Protein AF-A0A2E3G837-F1 (afdb_monomer_lite)

pLDDT: mean 74.78, std 14.14, range [30.89, 95.56]

Sequence (374 aa):
MTNVKFLTFTDAEFESYIDGPYVKKLWDRYTSLMDFKDCIPDLEDSELVKIYWMSKDTILEDSHLHSTVFRQACIRDEDVATNESRVATLRGSFIRSGWSPNPEESMPIVASDGPGTPLEFQEGRGRVQANIEGETPQGWIPVAEFRKNNLIRDSLTNSLRYGFLTNIVDKPKTGAKMDDYVPALMKAIKAGVVNENLEDVKKYLINELLFSKVFPHTASATKTAKKALKRKSESEFVLERMELDDVKVWGSRNPKIKNLSGKVFYIRSNSRKALNSALEEILHYLLNNPYEHVNIVFYTTEIVYSKAKEEVQKAQKRVDDWWNNFHKVAFASFFSGSNLVVIPEARYTILGCVPQFVLKHDINGNSLVPIKQY

Secondary structure (DSSP, 8-state):
--PPPBPP--HHHHHHTB-S-SEEEETTEEEEGGGGGGG-B--TTEEEEEEEEEEHHHHHH-HHHHHHHH--SS-----HHHHHHHHHHHHHHHHHH-S--BTTBPPPEEEESSTTSPPEEEE-HHHHHHHHS-SSS--EEEEEEEEES-TTS-HHHHHHHHHHHHHHHS--SSPPPGGGGHHHHHHHHHTTSS-SSHHHHHHIIIIIS-HHHH---HHHHHHHHHHHHHHHHH----B----HHHHHHHHHH-HHHHT-SSEEEEEETT-HHHHHHHHHHHHHHHHH-TT--EEEEEE---SSHHHHHHHHHHHHHHHHHHHHHHHHHHHHHHTTT-------S--EEEEEE---BTTTS-TTSS-PBPTTT-

Structure (mmCIF, N/CA/C/O backbone):
data_AF-A0A2E3G837-F1
#
_entry.id   AF-A0A2E3G837-F1
#
loop_
_atom_site.group_PDB
_atom_site.id
_atom_site.type_symbol
_atom_site.label_atom_id
_atom_site.label_alt_id
_atom_site.label_comp_id
_atom_site.label_asym_id
_atom_site.label_entity_id
_atom_site.label_seq_id
_atom_site.pdbx_PDB_ins_code
_atom_site.Cartn_x
_atom_site.Cartn_y
_atom_site.Cartn_z
_atom_site.occupancy
_atom_site.B_iso_or_equiv
_atom_site.auth_seq_id
_atom_site.auth_comp_id
_atom_site.auth_asym_id
_atom_site.auth_atom_id
_atom_site.pdbx_PDB_model_num
ATOM 1 N N . MET A 1 1 ? 4.496 1.888 28.307 1.00 30.89 1 MET A N 1
ATOM 2 C CA . MET A 1 1 ? 3.781 0.693 27.821 1.00 30.89 1 MET A CA 1
ATOM 3 C C . MET A 1 1 ? 2.315 0.999 27.995 1.00 30.89 1 MET A C 1
ATOM 5 O O . MET A 1 1 ? 1.917 1.252 29.123 1.00 30.89 1 MET A O 1
ATOM 9 N N . THR A 1 2 ? 1.556 1.097 26.914 1.00 36.97 2 THR A N 1
ATOM 10 C CA . THR A 1 2 ? 0.131 1.424 27.006 1.00 36.97 2 THR A CA 1
ATOM 11 C C . THR A 1 2 ? -0.614 0.278 26.360 1.00 36.97 2 THR A C 1
ATOM 13 O O . THR A 1 2 ? -0.416 0.013 25.178 1.00 36.97 2 THR A O 1
ATOM 16 N N . ASN A 1 3 ? -1.384 -0.439 27.176 1.00 43.66 3 ASN A N 1
ATOM 17 C CA . ASN A 1 3 ? -2.161 -1.593 26.758 1.00 43.66 3 ASN A CA 1
ATOM 18 C C . ASN A 1 3 ? -3.237 -1.125 25.783 1.00 43.66 3 ASN A C 1
ATOM 20 O O . ASN A 1 3 ? -4.077 -0.289 26.122 1.00 43.66 3 ASN A O 1
ATOM 24 N N . VAL A 1 4 ? -3.190 -1.664 24.573 1.00 54.41 4 VAL A N 1
ATOM 25 C CA . VAL A 1 4 ? -4.354 -1.729 23.696 1.00 54.41 4 VAL A CA 1
ATOM 26 C C . VAL A 1 4 ? -5.449 -2.406 24.506 1.00 54.41 4 VAL A C 1
ATOM 28 O O . VAL A 1 4 ? -5.210 -3.452 25.112 1.00 54.41 4 VAL A O 1
ATOM 31 N N . LYS A 1 5 ? -6.612 -1.765 24.609 1.00 68.06 5 LYS A N 1
ATOM 32 C CA . LYS A 1 5 ? -7.759 -2.404 25.242 1.00 68.06 5 LYS A CA 1
ATOM 33 C C . LYS A 1 5 ? -8.326 -3.386 24.231 1.00 68.06 5 LYS A C 1
ATOM 35 O O . LYS A 1 5 ? -8.668 -2.994 23.119 1.00 68.06 5 LYS A O 1
ATOM 40 N N . PHE A 1 6 ? -8.353 -4.650 24.610 1.00 77.25 6 PHE A N 1
ATOM 41 C CA . PHE A 1 6 ? -9.090 -5.677 23.896 1.00 77.25 6 PHE A CA 1
ATOM 42 C C . PHE A 1 6 ? -10.473 -5.778 24.523 1.00 77.25 6 PHE A C 1
ATOM 44 O O . PHE A 1 6 ? -10.628 -5.531 25.725 1.00 77.25 6 PHE A O 1
ATOM 51 N N . LEU A 1 7 ? -11.470 -6.097 23.704 1.00 80.19 7 LEU A N 1
ATOM 52 C CA . LEU A 1 7 ? -12.792 -6.412 24.218 1.00 80.19 7 LEU A CA 1
ATOM 53 C C . LEU A 1 7 ? -12.680 -7.655 25.104 1.00 80.19 7 LEU A C 1
ATOM 55 O O . LEU A 1 7 ? -12.021 -8.631 24.754 1.00 80.19 7 LEU A O 1
ATOM 59 N N . THR A 1 8 ? -13.303 -7.596 26.274 1.00 85.19 8 THR A N 1
ATOM 60 C CA . THR A 1 8 ? -13.399 -8.727 27.197 1.00 85.19 8 THR A CA 1
ATOM 61 C C . THR A 1 8 ? -14.789 -9.316 27.112 1.00 85.19 8 THR A C 1
ATOM 63 O O . THR A 1 8 ? -15.768 -8.603 27.328 1.00 85.19 8 THR A O 1
ATOM 66 N N . PHE A 1 9 ? -14.850 -10.615 26.855 1.00 87.31 9 PHE A N 1
ATOM 67 C CA . PHE A 1 9 ? -16.084 -11.376 26.740 1.00 87.31 9 PHE A CA 1
ATOM 68 C C . PHE A 1 9 ? -16.083 -12.520 27.749 1.00 87.31 9 PHE A C 1
ATOM 70 O O . PHE A 1 9 ? -15.038 -13.108 28.043 1.00 87.31 9 PHE A O 1
ATOM 77 N N . THR A 1 10 ? -17.260 -12.891 28.238 1.00 92.88 10 THR A N 1
ATOM 78 C CA . THR A 1 10 ? -17.479 -14.268 28.692 1.00 92.88 10 THR A CA 1
ATOM 79 C C . THR A 1 10 ? -17.471 -15.215 27.489 1.00 92.88 10 THR A C 1
ATOM 81 O O . THR A 1 10 ? -17.722 -14.790 26.361 1.00 92.88 10 THR A O 1
ATOM 84 N N . ASP A 1 11 ? -17.214 -16.510 27.705 1.00 89.50 11 ASP A N 1
ATOM 85 C CA . ASP A 1 11 ? -17.236 -17.476 26.596 1.00 89.50 11 ASP A CA 1
ATOM 86 C C . ASP A 1 11 ? -18.613 -17.485 25.902 1.00 89.50 11 ASP A C 1
ATOM 88 O O . ASP A 1 11 ? -18.675 -17.432 24.681 1.00 89.50 11 ASP A O 1
ATOM 92 N N . ALA A 1 12 ? -19.713 -17.421 26.663 1.00 91.75 12 ALA A N 1
ATOM 93 C CA . ALA A 1 12 ? -21.070 -17.378 26.111 1.00 91.75 12 ALA A CA 1
ATOM 94 C C . ALA A 1 12 ? -21.358 -16.106 25.287 1.00 91.75 12 ALA A C 1
ATOM 96 O O . ALA A 1 12 ? -22.011 -16.177 24.246 1.00 91.75 12 ALA A O 1
ATOM 97 N N . GLU A 1 13 ? -20.871 -14.941 25.729 1.00 92.00 13 GLU A N 1
ATOM 98 C CA . GLU A 1 13 ? -20.981 -13.703 24.947 1.00 92.00 13 GLU A CA 1
ATOM 99 C C . GLU A 1 13 ? -20.170 -13.799 23.656 1.00 92.00 13 GLU A C 1
ATOM 101 O O . GLU A 1 13 ? -20.681 -13.467 22.591 1.00 92.00 13 GLU A O 1
ATOM 106 N N . PHE A 1 14 ? -18.932 -14.293 23.724 1.00 92.50 14 PHE A N 1
ATOM 107 C CA . PHE A 1 14 ? -18.081 -14.442 22.547 1.00 92.50 14 PHE A CA 1
ATOM 108 C C . PHE A 1 14 ? -18.680 -15.412 21.523 1.00 92.50 14 PHE A C 1
ATOM 110 O O . PHE A 1 14 ? -18.717 -15.113 20.331 1.00 92.50 14 PHE A O 1
ATOM 117 N N . GLU A 1 15 ? -19.206 -16.547 21.991 1.00 92.62 15 GLU A N 1
ATOM 118 C CA . GLU A 1 15 ? -19.886 -17.535 21.151 1.00 92.62 15 GLU A CA 1
ATOM 119 C C . GLU A 1 15 ? -21.075 -16.939 20.398 1.00 92.62 15 GLU A C 1
ATOM 121 O O . GLU A 1 15 ? -21.305 -17.304 19.247 1.00 92.62 15 GLU A O 1
ATOM 126 N N . SER A 1 16 ? -21.790 -15.982 20.999 1.00 94.69 16 SER A N 1
ATOM 127 C CA . SER A 1 16 ? -22.924 -15.320 20.344 1.00 94.69 16 SER A CA 1
ATOM 128 C C . SER A 1 16 ? -22.532 -14.495 19.109 1.00 94.69 16 SER A C 1
ATOM 130 O O . SER A 1 16 ? -23.381 -14.245 18.255 1.00 94.69 16 SER A O 1
ATOM 132 N N . TYR A 1 17 ? -21.253 -14.116 18.983 1.00 94.81 17 TYR A N 1
ATOM 133 C CA . TYR A 1 17 ? -20.717 -13.411 17.818 1.00 94.81 17 TYR A CA 1
ATOM 134 C C . TYR A 1 17 ? -20.176 -14.351 16.734 1.00 94.81 17 TYR A C 1
ATOM 136 O O . TYR A 1 17 ? -19.862 -13.880 15.641 1.00 94.81 17 TYR A O 1
ATOM 144 N N . ILE A 1 18 ? -20.036 -15.656 16.989 1.00 95.56 18 ILE A N 1
ATOM 145 C CA . ILE A 1 18 ? -19.494 -16.589 15.995 1.00 95.56 18 ILE A CA 1
ATOM 146 C C . ILE A 1 18 ? -20.550 -16.886 14.926 1.00 95.56 18 ILE A C 1
ATOM 148 O O . ILE A 1 18 ? -21.607 -17.446 15.205 1.00 95.56 18 ILE A O 1
ATOM 152 N N . ASP A 1 19 ? -20.228 -16.557 13.675 1.00 94.94 19 ASP A N 1
ATOM 153 C CA . ASP A 1 19 ? -21.051 -16.845 12.501 1.00 94.94 19 ASP A CA 1
ATOM 154 C C . ASP A 1 19 ? -20.393 -17.955 11.664 1.00 94.94 19 ASP A C 1
ATOM 156 O O . ASP A 1 19 ? -19.337 -17.776 11.048 1.00 94.94 19 ASP A O 1
ATOM 160 N N . GLY A 1 20 ? -21.013 -19.138 11.659 1.00 91.44 20 GLY A N 1
ATOM 161 C CA . GLY A 1 20 ? -20.547 -20.308 10.913 1.00 91.44 20 GLY A CA 1
ATOM 162 C C . GLY A 1 20 ? -19.722 -21.308 11.743 1.00 91.44 20 GLY A C 1
ATOM 163 O O . GLY A 1 20 ? -19.974 -21.494 12.934 1.00 91.44 20 GLY A O 1
ATOM 164 N N . PRO A 1 21 ? -18.789 -22.058 11.122 1.00 91.44 21 PRO A N 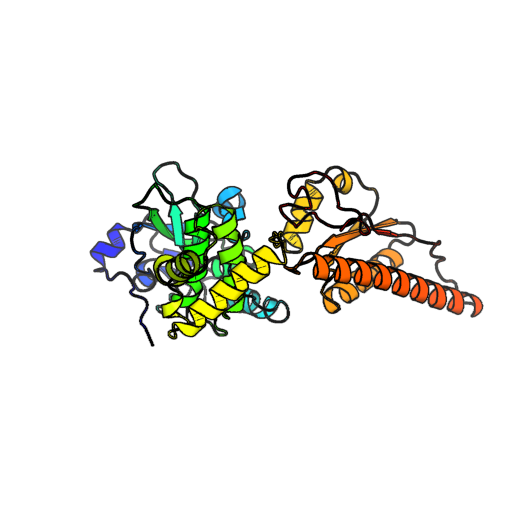1
ATOM 165 C CA . PRO A 1 21 ? -18.095 -23.146 11.802 1.00 91.44 21 PRO A CA 1
ATOM 166 C C . PRO A 1 21 ? -17.096 -22.625 12.841 1.00 91.44 21 PRO A C 1
ATOM 168 O O . PRO A 1 21 ? -16.196 -21.853 12.520 1.00 91.44 21 PRO A O 1
ATOM 171 N N . TYR A 1 22 ? -17.192 -23.146 14.064 1.00 91.44 22 TYR A N 1
ATOM 172 C CA . TYR A 1 22 ? -16.281 -22.826 15.167 1.00 91.44 22 TYR A CA 1
ATOM 173 C C . TYR A 1 22 ? -14.832 -23.169 14.839 1.00 91.44 22 TYR A C 1
ATOM 175 O O . TYR A 1 22 ? -13.917 -22.398 15.115 1.00 91.44 22 TYR A O 1
ATOM 183 N N . VAL A 1 23 ? -14.628 -24.338 14.235 1.00 90.50 23 VAL A N 1
ATOM 184 C CA . VAL A 1 23 ? -13.310 -24.922 14.010 1.00 90.50 23 VAL A CA 1
ATOM 185 C C . VAL A 1 23 ? -13.096 -25.148 12.525 1.00 90.50 23 VAL A C 1
ATOM 187 O O . VAL A 1 23 ? -13.977 -25.654 11.825 1.00 90.50 23 VAL A O 1
ATOM 190 N N . LYS A 1 24 ? -11.894 -24.831 12.046 1.00 87.69 24 LYS A N 1
ATOM 191 C CA . LYS A 1 24 ? -11.481 -25.113 10.673 1.00 87.69 24 LYS A CA 1
ATOM 192 C C . LYS A 1 24 ? -10.154 -25.848 10.649 1.00 87.69 24 LYS A C 1
ATOM 194 O O . LYS A 1 24 ? -9.258 -25.552 11.435 1.00 87.69 24 LYS A O 1
ATOM 199 N N . LYS A 1 25 ? -10.031 -26.815 9.736 1.00 84.81 25 LYS A N 1
ATOM 200 C CA . LYS A 1 25 ? -8.760 -27.492 9.481 1.00 84.81 25 LYS A CA 1
ATOM 201 C C . LYS A 1 25 ? -7.914 -26.620 8.545 1.00 84.81 25 LYS A C 1
ATOM 203 O O . LYS A 1 25 ? -8.279 -26.472 7.382 1.00 84.81 25 LYS A O 1
ATOM 208 N N . LEU A 1 26 ? -6.836 -26.045 9.076 1.00 78.81 26 LEU A N 1
ATOM 209 C CA . LEU A 1 26 ? -5.885 -25.145 8.426 1.00 78.81 26 LEU A CA 1
ATOM 210 C C . LEU A 1 26 ? -4.447 -25.675 8.598 1.00 78.81 26 LEU A C 1
ATOM 212 O O . LEU A 1 26 ? -4.010 -25.917 9.718 1.00 78.81 26 LEU A O 1
ATOM 216 N N . TRP A 1 27 ? -3.712 -25.885 7.505 1.00 73.31 27 TRP A N 1
ATOM 217 C CA . TRP A 1 27 ? -2.363 -26.478 7.455 1.00 73.31 27 TRP A CA 1
ATOM 218 C C . TRP A 1 27 ? -2.221 -27.746 8.309 1.00 73.31 27 TRP A C 1
ATOM 220 O O . TRP A 1 27 ? -1.323 -27.872 9.137 1.00 73.31 27 TRP A O 1
ATOM 230 N N . ASP A 1 28 ? -3.165 -28.673 8.129 1.00 76.25 28 ASP A N 1
ATOM 231 C CA . ASP A 1 28 ? -3.280 -29.925 8.888 1.00 76.25 28 ASP A CA 1
ATOM 232 C C . ASP A 1 28 ? -3.516 -29.788 10.398 1.00 76.25 28 ASP A C 1
ATOM 234 O O . ASP A 1 28 ? -3.429 -30.766 11.139 1.00 76.25 28 ASP A O 1
ATOM 238 N N . ARG A 1 29 ? -3.923 -28.602 10.851 1.00 76.94 29 ARG A N 1
ATOM 239 C CA . ARG A 1 29 ? -4.266 -28.315 12.246 1.00 76.94 29 ARG A CA 1
ATOM 240 C C . ARG A 1 29 ? -5.703 -27.858 12.359 1.00 76.94 29 ARG A C 1
ATOM 242 O O . ARG A 1 29 ? -6.228 -27.241 11.445 1.00 76.94 29 ARG A O 1
ATOM 249 N N . TYR A 1 30 ? -6.342 -28.147 13.480 1.00 85.31 30 TYR A N 1
ATOM 250 C CA . TYR A 1 30 ? -7.648 -27.583 13.792 1.00 85.31 30 TYR A CA 1
ATOM 251 C C . TYR A 1 30 ? -7.442 -26.279 14.558 1.00 85.31 30 TYR A C 1
ATOM 253 O O . TYR A 1 30 ? -6.752 -26.272 15.574 1.00 85.31 30 TYR A O 1
ATOM 261 N N . THR A 1 31 ? -8.018 -25.192 14.056 1.00 86.25 31 THR A N 1
ATOM 262 C CA . THR A 1 31 ? -7.985 -23.874 14.698 1.00 86.25 31 THR A CA 1
ATOM 263 C C . THR A 1 31 ? -9.409 -23.465 15.043 1.00 86.25 31 THR A C 1
ATOM 265 O O . THR A 1 31 ? -10.288 -23.579 14.183 1.00 86.25 31 THR A O 1
ATOM 268 N N . SER A 1 32 ? -9.639 -23.008 16.275 1.00 90.62 32 SER A N 1
ATOM 269 C CA . SER A 1 32 ? -10.948 -22.549 16.740 1.00 90.62 32 SER A CA 1
ATOM 270 C C . SER A 1 32 ? -11.037 -21.025 16.704 1.00 90.62 32 SER A C 1
ATOM 272 O O . SER A 1 32 ? -10.081 -20.335 17.053 1.00 90.62 32 SER A O 1
ATOM 274 N N . LEU A 1 33 ? -12.198 -20.478 16.336 1.00 92.38 33 LEU A N 1
ATOM 275 C CA . LEU A 1 33 ? -12.472 -19.044 16.501 1.00 92.38 33 LEU A CA 1
ATOM 276 C C . LEU A 1 33 ? -12.481 -18.636 17.979 1.00 92.38 33 LEU A C 1
ATOM 278 O O . LEU A 1 33 ? -12.104 -17.509 18.288 1.00 92.38 33 LEU A O 1
ATOM 282 N N . MET A 1 34 ? -12.813 -19.562 18.890 1.00 91.38 34 MET A N 1
ATOM 283 C CA . MET A 1 34 ? -12.736 -19.342 20.344 1.00 91.38 34 MET A CA 1
ATOM 284 C C . MET A 1 34 ? -11.331 -18.965 20.810 1.00 91.38 34 MET A C 1
ATOM 286 O O . MET A 1 34 ? -11.182 -18.228 21.783 1.00 91.38 34 MET A O 1
ATOM 290 N N . ASP A 1 35 ? -10.298 -19.423 20.098 1.00 88.88 35 ASP A N 1
ATOM 291 C CA . ASP A 1 35 ? -8.917 -19.138 20.472 1.00 88.88 35 ASP A CA 1
ATOM 292 C C . ASP A 1 35 ? -8.558 -17.651 20.251 1.00 88.88 35 ASP A C 1
ATOM 294 O O . ASP A 1 35 ? -7.569 -17.167 20.795 1.00 88.88 35 ASP A O 1
ATOM 298 N N . PHE A 1 36 ? -9.367 -16.903 19.487 1.00 88.19 36 PHE A N 1
ATOM 299 C CA . PHE A 1 36 ? -9.156 -15.485 19.166 1.00 88.19 36 PHE A CA 1
ATOM 300 C C . PHE A 1 36 ? -9.899 -14.517 20.091 1.00 88.19 36 PHE A C 1
ATOM 302 O O . PHE A 1 36 ? -9.872 -13.312 19.835 1.00 88.19 36 PHE A O 1
ATOM 309 N N . LYS A 1 37 ? -10.537 -14.996 21.168 1.00 88.44 37 LYS A N 1
ATOM 310 C CA . LYS A 1 37 ? -11.349 -14.139 22.049 1.00 88.44 37 LYS A CA 1
ATOM 311 C C . LYS A 1 37 ? -10.611 -12.936 22.625 1.00 88.44 37 LYS A C 1
ATOM 313 O O . LYS A 1 37 ? -11.173 -11.849 22.694 1.00 88.44 37 LYS A O 1
ATOM 318 N N . ASP A 1 38 ? -9.325 -13.109 22.910 1.00 84.81 38 ASP A N 1
ATOM 319 C CA . ASP A 1 38 ? -8.465 -12.065 23.467 1.00 84.81 38 ASP A CA 1
ATOM 320 C C . ASP A 1 38 ? -7.727 -11.255 22.380 1.00 84.81 38 ASP A C 1
ATOM 322 O O . ASP A 1 38 ? -6.825 -10.481 22.685 1.00 84.81 38 ASP A O 1
ATOM 326 N N . CYS A 1 39 ? -8.071 -11.447 21.098 1.00 82.50 39 CYS A N 1
ATOM 327 C CA . CYS A 1 39 ? -7.410 -10.815 19.947 1.00 82.50 39 CYS A CA 1
ATOM 328 C C . CYS A 1 39 ? -8.270 -9.732 19.266 1.00 82.50 39 CYS A C 1
ATOM 330 O O . CYS A 1 39 ? -7.875 -9.214 18.215 1.00 82.50 39 CYS A O 1
ATOM 332 N N . ILE A 1 40 ? -9.442 -9.398 19.825 1.00 83.44 40 ILE A N 1
ATOM 333 C CA . ILE A 1 40 ? -10.362 -8.392 19.274 1.00 83.44 40 ILE A CA 1
ATOM 334 C C . ILE A 1 40 ? -10.112 -7.036 19.935 1.00 83.44 40 ILE A C 1
ATOM 336 O O . ILE A 1 40 ? -10.428 -6.873 21.118 1.00 83.44 40 ILE A O 1
ATOM 340 N N . PRO A 1 41 ? -9.545 -6.050 19.221 1.00 76.94 41 PRO A N 1
ATOM 341 C CA . PRO A 1 41 ? -9.331 -4.737 19.802 1.00 76.94 41 PRO A CA 1
ATOM 342 C C . PRO A 1 41 ? -10.667 -4.026 20.033 1.00 76.94 41 PRO A C 1
ATOM 344 O O . PRO A 1 41 ? -11.609 -4.156 19.252 1.00 76.94 41 PRO A O 1
ATOM 347 N N . ASP A 1 42 ? -10.717 -3.233 21.097 1.00 76.88 42 ASP A N 1
ATOM 348 C CA . ASP A 1 42 ? -11.801 -2.293 21.349 1.00 76.88 42 ASP A CA 1
ATOM 349 C C . ASP A 1 42 ? -11.676 -1.112 20.375 1.00 76.88 42 ASP A C 1
ATOM 351 O O . ASP A 1 42 ? -10.756 -0.287 20.467 1.00 76.88 42 ASP A O 1
ATOM 355 N N . LEU A 1 43 ? -12.570 -1.079 19.387 1.00 72.44 43 LEU A N 1
ATOM 356 C CA . LEU A 1 43 ? -12.639 -0.026 18.385 1.00 72.44 43 LEU A CA 1
ATOM 357 C C . LEU A 1 43 ? -13.690 1.002 18.805 1.00 72.44 43 LEU A C 1
ATOM 359 O O . LEU A 1 43 ? -14.882 0.827 18.553 1.00 72.44 43 LEU A O 1
ATOM 363 N N . GLU A 1 44 ? -13.228 2.099 19.413 1.00 67.75 44 GLU A N 1
ATOM 364 C CA . GLU A 1 44 ? -14.072 3.251 19.756 1.00 67.75 44 GLU A CA 1
ATOM 365 C C . GLU A 1 44 ? -14.962 3.649 18.556 1.00 67.75 44 GLU A C 1
ATOM 367 O O . GLU A 1 44 ? -14.472 3.820 17.435 1.00 67.75 44 GLU A O 1
ATOM 372 N N . ASP A 1 45 ? -16.268 3.814 18.799 1.00 70.94 45 ASP A N 1
ATOM 373 C CA . ASP A 1 45 ? -17.313 4.132 17.806 1.00 70.94 45 ASP A CA 1
ATOM 374 C C . ASP A 1 45 ? -17.677 3.015 16.808 1.00 70.94 45 ASP A C 1
ATOM 376 O O . ASP A 1 45 ? -18.287 3.292 15.769 1.00 70.94 45 ASP A O 1
ATOM 380 N N . SER A 1 46 ? -17.340 1.758 17.103 1.00 77.12 46 SER A N 1
ATOM 381 C CA . SER A 1 46 ? -17.738 0.608 16.285 1.00 77.12 46 SER A CA 1
ATOM 382 C C . SER A 1 46 ? -18.382 -0.496 17.124 1.00 77.12 46 SER A C 1
ATOM 384 O O . SER A 1 46 ? -18.035 -0.703 18.281 1.00 77.12 46 SER A O 1
ATOM 386 N N . GLU A 1 47 ? -19.335 -1.207 16.533 1.00 87.00 47 GLU A N 1
ATOM 387 C CA . GLU A 1 47 ? -20.010 -2.361 17.129 1.00 87.00 47 GLU A CA 1
ATOM 388 C C . GLU A 1 47 ? -19.453 -3.645 16.505 1.00 87.00 47 GLU A C 1
ATOM 390 O O . GLU A 1 47 ? -19.432 -3.766 15.279 1.00 87.00 47 GLU A O 1
ATOM 395 N N . LEU A 1 48 ? -19.006 -4.605 17.323 1.00 89.81 48 LEU A N 1
ATOM 396 C CA . LEU A 1 48 ? -18.676 -5.944 16.831 1.00 89.81 48 LEU A CA 1
ATOM 397 C C . LEU A 1 48 ? -19.969 -6.620 16.363 1.00 89.81 48 LEU A C 1
ATOM 399 O O . LEU A 1 48 ? -20.900 -6.794 17.143 1.00 89.81 48 LEU A O 1
ATOM 403 N N . VAL A 1 49 ? -20.018 -7.000 15.090 1.00 92.12 49 VAL A N 1
ATOM 404 C CA . VAL A 1 49 ? -21.181 -7.658 14.485 1.00 92.12 49 VAL A CA 1
ATOM 405 C C . VAL A 1 49 ? -21.027 -9.162 14.575 1.00 92.12 49 VAL A C 1
ATOM 407 O O . VAL A 1 49 ? -21.953 -9.851 14.993 1.00 92.12 49 VAL A O 1
ATOM 410 N N . LYS A 1 50 ? -19.875 -9.674 14.130 1.00 94.38 50 LYS A N 1
ATOM 411 C CA . LYS A 1 50 ? -19.632 -11.111 14.044 1.00 94.38 50 LYS A CA 1
ATOM 412 C C . LYS A 1 50 ? -18.166 -11.465 13.860 1.00 94.38 50 LYS A C 1
ATOM 414 O O . LYS A 1 50 ? -17.347 -10.640 13.457 1.00 94.38 50 LYS A O 1
ATOM 419 N N . ILE A 1 51 ? -17.871 -12.732 14.101 1.00 94.88 51 ILE A N 1
ATOM 420 C CA . ILE A 1 51 ? -16.566 -13.365 13.971 1.00 94.88 51 ILE A CA 1
ATOM 421 C C . ILE A 1 51 ? -16.747 -14.612 13.117 1.00 94.88 51 ILE A C 1
ATOM 423 O O . ILE A 1 51 ? -17.585 -15.456 13.421 1.00 94.88 51 ILE A O 1
ATOM 427 N N . TYR A 1 52 ? -15.979 -14.743 12.042 1.00 95.06 52 TYR A N 1
ATOM 428 C CA . TYR A 1 52 ? -16.160 -15.846 11.102 1.00 95.06 52 TYR A CA 1
ATOM 429 C C . TYR A 1 52 ? -14.884 -16.177 10.339 1.00 95.06 52 TYR A C 1
ATOM 431 O O . TYR A 1 52 ? -13.897 -15.440 10.349 1.00 95.06 52 TYR A O 1
ATOM 439 N N . TRP A 1 53 ? -14.921 -17.307 9.638 1.00 92.94 53 TRP A N 1
ATOM 440 C CA . TRP A 1 53 ? -13.900 -17.663 8.665 1.00 92.94 53 TRP A CA 1
ATOM 441 C C . TRP A 1 53 ? -14.235 -17.043 7.310 1.00 92.94 53 TRP A C 1
ATOM 443 O O . TRP A 1 53 ? -15.218 -17.428 6.683 1.00 92.94 53 TRP A O 1
ATOM 453 N N . MET A 1 54 ? -13.395 -16.137 6.821 1.00 92.19 54 MET A N 1
ATOM 454 C CA . MET A 1 54 ? -13.509 -15.576 5.474 1.00 92.19 54 MET A CA 1
ATOM 455 C C . MET A 1 54 ? -12.634 -16.360 4.503 1.00 92.19 54 MET A C 1
ATOM 457 O O . MET A 1 54 ? -11.474 -16.647 4.808 1.00 92.19 54 MET A O 1
ATOM 461 N N . SER A 1 55 ? -13.177 -16.709 3.336 1.00 89.19 55 SER A N 1
ATOM 462 C CA . SER A 1 55 ? -12.408 -17.414 2.314 1.00 89.19 55 SER A CA 1
ATOM 463 C C . SER A 1 55 ? -11.517 -16.455 1.515 1.00 89.19 55 SER A C 1
ATOM 465 O O . SER A 1 55 ? -11.847 -15.288 1.318 1.00 89.19 55 SER A O 1
ATOM 467 N N . LYS A 1 56 ? -10.388 -16.957 1.019 1.00 84.81 56 LYS A N 1
ATOM 468 C CA . LYS A 1 56 ? -9.489 -16.258 0.100 1.00 84.81 56 LYS A CA 1
ATOM 469 C C . LYS A 1 56 ? -10.223 -15.896 -1.183 1.00 84.81 56 LYS A C 1
ATOM 471 O O . LYS A 1 56 ? -10.036 -14.788 -1.670 1.00 84.81 56 LYS A O 1
ATOM 476 N N . ASP A 1 57 ? -11.063 -16.794 -1.686 1.00 84.69 57 ASP A N 1
ATOM 477 C CA . ASP A 1 57 ? -11.824 -16.575 -2.914 1.00 84.69 57 ASP A CA 1
ATOM 478 C C . ASP A 1 57 ? -12.779 -15.391 -2.742 1.00 84.69 57 ASP A C 1
ATOM 480 O O . ASP A 1 57 ? -12.775 -14.494 -3.573 1.00 84.69 57 ASP A O 1
ATOM 484 N N . THR A 1 58 ? -13.448 -15.273 -1.589 1.00 87.31 58 THR A N 1
ATOM 485 C CA . THR A 1 58 ? -14.257 -14.090 -1.242 1.00 87.31 58 THR A CA 1
ATOM 486 C C . THR A 1 58 ? -13.452 -12.791 -1.347 1.00 87.31 58 THR A C 1
ATOM 488 O O . THR A 1 58 ? -13.944 -11.803 -1.881 1.00 87.31 58 THR A O 1
ATOM 491 N N . ILE A 1 59 ? -12.202 -12.787 -0.874 1.00 83.75 59 ILE A N 1
ATOM 492 C CA . ILE A 1 59 ? -11.333 -11.601 -0.924 1.00 83.75 59 ILE A CA 1
ATOM 493 C C . ILE A 1 59 ? -10.858 -11.307 -2.348 1.00 83.75 59 ILE A C 1
ATOM 495 O O . ILE A 1 59 ? -10.660 -10.148 -2.688 1.00 83.75 59 ILE A O 1
ATOM 499 N N . LEU A 1 60 ? -10.620 -12.334 -3.166 1.00 79.94 60 LEU A N 1
ATOM 500 C CA . LEU A 1 60 ? -10.132 -12.180 -4.539 1.00 79.94 60 LEU A CA 1
ATOM 501 C C . LEU A 1 60 ? -11.246 -11.818 -5.530 1.00 79.94 60 LEU A C 1
ATOM 503 O O . LEU A 1 60 ? -10.990 -11.089 -6.488 1.00 79.94 60 LEU A O 1
ATOM 507 N N . GLU A 1 61 ? -12.458 -12.323 -5.313 1.00 81.12 61 GLU A N 1
ATOM 508 C CA . GLU A 1 61 ? -13.632 -12.078 -6.155 1.00 81.12 61 GLU A CA 1
ATOM 509 C C . GLU A 1 61 ? -14.268 -10.712 -5.869 1.00 81.12 61 GLU A C 1
ATOM 511 O O . GLU A 1 61 ? -14.724 -10.033 -6.793 1.00 81.12 61 GLU A O 1
ATOM 516 N N . ASP A 1 62 ? -14.253 -10.261 -4.611 1.00 80.06 62 ASP A N 1
ATOM 517 C CA . ASP A 1 62 ? -14.701 -8.919 -4.254 1.00 80.06 62 ASP A CA 1
ATOM 518 C C . ASP A 1 62 ? -13.607 -7.891 -4.577 1.00 80.06 62 ASP A C 1
ATOM 520 O O . ASP A 1 62 ? -12.667 -7.664 -3.817 1.00 80.06 62 ASP A O 1
ATOM 524 N N . SER A 1 63 ? -13.741 -7.235 -5.733 1.00 71.62 63 SER A N 1
ATOM 525 C CA . SER A 1 63 ? -12.776 -6.230 -6.196 1.00 71.62 63 SER A CA 1
ATOM 526 C C . SER A 1 63 ? -12.577 -5.052 -5.232 1.00 71.62 63 SER A C 1
ATOM 528 O O . SER A 1 63 ? -11.485 -4.474 -5.204 1.00 71.62 63 SER A O 1
ATOM 530 N N . HIS A 1 64 ? -13.596 -4.692 -4.441 1.00 72.62 64 HIS A N 1
ATOM 531 C CA . HIS A 1 64 ? -13.497 -3.616 -3.457 1.00 72.62 64 HIS A CA 1
ATOM 532 C C . HIS A 1 64 ? -12.681 -4.093 -2.262 1.00 72.62 64 HIS A C 1
ATOM 534 O O . HIS A 1 64 ? -11.656 -3.485 -1.941 1.00 72.62 64 HIS A O 1
ATOM 540 N N . LEU A 1 65 ? -13.062 -5.236 -1.692 1.00 73.94 65 LEU A N 1
ATOM 541 C CA . LEU A 1 65 ? -12.368 -5.857 -0.571 1.00 73.94 65 LEU A CA 1
ATOM 542 C C . LEU A 1 65 ? -10.908 -6.167 -0.928 1.00 73.94 65 LEU A C 1
ATOM 544 O O . LEU A 1 65 ? -10.008 -5.763 -0.189 1.00 73.94 65 LEU A O 1
ATOM 548 N N . HIS A 1 66 ? -10.661 -6.758 -2.103 1.00 71.94 66 HIS A N 1
ATOM 549 C CA . HIS A 1 66 ? -9.328 -6.970 -2.665 1.00 71.94 66 HIS A CA 1
ATOM 550 C C . HIS A 1 66 ? -8.531 -5.666 -2.669 1.00 71.94 66 HIS A C 1
ATOM 552 O O . HIS A 1 66 ? -7.443 -5.589 -2.103 1.00 71.94 66 HIS A O 1
ATOM 558 N N . SER A 1 67 ? -9.099 -4.601 -3.243 1.00 66.69 67 SER A N 1
ATOM 559 C CA . SER A 1 67 ? -8.413 -3.315 -3.332 1.00 66.69 67 SER A CA 1
ATOM 560 C C . SER A 1 67 ? -8.083 -2.728 -1.956 1.00 66.69 67 SER A C 1
ATOM 562 O O . SER A 1 67 ? -7.037 -2.108 -1.816 1.00 66.69 67 SER A O 1
ATOM 564 N N . THR A 1 68 ? -8.901 -2.960 -0.924 1.00 66.75 68 THR A N 1
ATOM 565 C CA . THR A 1 68 ? -8.659 -2.435 0.436 1.00 66.75 68 THR A CA 1
ATOM 566 C C . THR A 1 68 ? -7.522 -3.149 1.174 1.00 66.75 68 THR A C 1
ATOM 568 O O . THR A 1 68 ? -6.902 -2.556 2.061 1.00 66.75 68 THR A O 1
ATOM 571 N N . VAL A 1 69 ? -7.184 -4.386 0.782 1.00 61.56 69 VAL A N 1
ATOM 572 C CA . VAL A 1 69 ? -5.987 -5.089 1.278 1.00 61.56 69 VAL A CA 1
ATOM 573 C C . VAL A 1 69 ? -4.715 -4.365 0.816 1.00 61.56 69 VAL A C 1
ATOM 575 O O . VAL A 1 69 ? -3.802 -4.155 1.619 1.00 61.56 69 VAL A O 1
ATOM 578 N N . PHE A 1 70 ? -4.682 -3.942 -0.454 1.00 56.28 70 PHE A N 1
ATOM 579 C CA . PHE A 1 70 ? -3.473 -3.454 -1.134 1.00 56.28 70 PHE A CA 1
ATOM 580 C C . PHE A 1 70 ? -3.375 -1.918 -1.252 1.00 56.28 70 PHE A C 1
ATOM 582 O O . PHE A 1 70 ? -2.277 -1.367 -1.298 1.00 56.28 70 PHE A O 1
ATOM 589 N N . ARG A 1 71 ? -4.494 -1.178 -1.239 1.00 52.72 71 ARG A N 1
ATOM 590 C CA . ARG A 1 71 ? -4.517 0.295 -1.327 1.00 52.72 71 ARG A CA 1
ATOM 591 C C . ARG A 1 71 ? -4.244 0.922 0.032 1.00 52.72 71 ARG A C 1
ATOM 593 O O . ARG A 1 71 ? -5.156 1.238 0.793 1.00 52.72 71 ARG A O 1
ATOM 600 N N . GLN A 1 72 ? -2.970 1.139 0.334 1.00 52.06 72 GLN A N 1
ATOM 601 C CA . GLN A 1 72 ? -2.566 1.721 1.608 1.00 52.06 72 GLN A CA 1
ATOM 602 C C . GLN A 1 72 ? -2.244 3.209 1.476 1.00 52.06 72 GLN A C 1
ATOM 604 O O . GLN A 1 72 ? -1.324 3.648 0.782 1.00 52.06 72 GLN A O 1
ATOM 609 N N . ALA A 1 73 ? -2.981 4.016 2.228 1.00 45.28 73 ALA A N 1
ATOM 610 C CA . ALA A 1 73 ? -2.435 5.239 2.770 1.00 45.28 73 ALA A CA 1
ATOM 611 C C . ALA A 1 73 ? -1.830 4.893 4.140 1.00 45.28 73 ALA A C 1
ATOM 613 O O . ALA A 1 73 ? -2.511 4.311 4.975 1.00 45.28 73 ALA A O 1
ATOM 614 N N . CYS A 1 74 ? -0.583 5.308 4.392 1.00 49.41 74 CYS A N 1
ATOM 615 C CA . CYS A 1 74 ? -0.122 5.575 5.767 1.00 49.41 74 CYS A CA 1
ATOM 616 C C . CYS A 1 74 ? 0.171 4.349 6.634 1.00 49.41 74 CYS A C 1
ATOM 618 O O . CYS A 1 74 ? 0.329 4.468 7.848 1.00 49.41 74 CYS A O 1
ATOM 620 N N . ILE A 1 75 ? 0.331 3.196 5.997 1.00 48.16 75 ILE A N 1
ATOM 621 C CA . ILE A 1 75 ? 1.063 2.082 6.582 1.00 48.16 75 ILE A CA 1
ATOM 622 C C . ILE A 1 75 ? 2.561 2.382 6.443 1.00 48.16 75 ILE A C 1
ATOM 624 O O . ILE A 1 75 ? 2.990 3.026 5.482 1.00 48.16 75 ILE A O 1
ATOM 628 N N . ARG A 1 76 ? 3.296 1.989 7.489 1.00 53.09 76 ARG A N 1
ATOM 629 C CA . ARG A 1 76 ? 4.746 2.114 7.721 1.00 53.09 76 ARG A CA 1
ATOM 630 C C . ARG A 1 76 ? 5.552 2.136 6.409 1.00 53.09 76 ARG A C 1
ATOM 632 O O . ARG A 1 76 ? 5.278 1.332 5.520 1.00 53.09 76 ARG A O 1
ATOM 639 N N . ASP A 1 77 ? 6.601 2.965 6.309 1.00 39.34 77 ASP A N 1
ATOM 640 C CA . ASP A 1 77 ? 7.726 2.641 5.415 1.00 39.34 77 ASP A CA 1
ATOM 641 C C . ASP A 1 77 ? 8.367 1.348 5.946 1.00 39.34 77 ASP A C 1
ATOM 643 O O . ASP A 1 77 ? 9.333 1.346 6.713 1.00 39.34 77 ASP A O 1
ATOM 647 N N . GLU A 1 78 ? 7.788 0.217 5.564 1.00 38.69 78 GLU A N 1
ATOM 648 C CA . GLU A 1 78 ? 8.486 -1.052 5.565 1.00 38.69 78 GLU A CA 1
ATOM 649 C C . GLU A 1 78 ? 9.485 -0.950 4.416 1.00 38.69 78 GLU A C 1
ATOM 651 O O . GLU A 1 78 ? 9.151 -1.168 3.251 1.00 38.69 78 GLU A O 1
ATOM 656 N N . ASP A 1 79 ? 10.692 -0.482 4.746 1.00 34.31 79 ASP A N 1
ATOM 657 C CA . ASP A 1 79 ? 11.812 -0.383 3.816 1.00 34.31 79 ASP A CA 1
ATOM 658 C C . ASP A 1 79 ? 11.838 -1.647 2.951 1.00 34.31 79 ASP A C 1
ATOM 660 O O . ASP A 1 79 ? 11.816 -2.768 3.466 1.00 34.31 79 ASP A O 1
ATOM 664 N N . VAL A 1 80 ? 11.816 -1.479 1.631 1.00 38.28 80 VAL A N 1
ATOM 665 C CA . VAL A 1 80 ? 11.601 -2.577 0.679 1.00 38.28 80 VAL A CA 1
ATOM 666 C C . VAL A 1 80 ? 12.745 -3.592 0.728 1.00 38.28 80 VAL A C 1
ATOM 668 O O . VAL A 1 80 ? 12.555 -4.757 0.401 1.00 38.28 80 VAL A O 1
ATOM 671 N N . ALA A 1 81 ? 13.908 -3.200 1.256 1.00 37.00 81 ALA A N 1
ATOM 672 C CA . ALA A 1 81 ? 14.982 -4.134 1.585 1.00 37.00 81 ALA A CA 1
ATOM 673 C C . ALA A 1 81 ? 14.620 -5.123 2.720 1.00 37.00 81 ALA A C 1
ATOM 675 O O . ALA A 1 81 ? 15.226 -6.185 2.824 1.00 37.00 81 ALA A O 1
ATOM 676 N N . THR A 1 82 ? 13.642 -4.787 3.564 1.00 41.00 82 THR A N 1
ATOM 677 C CA . THR A 1 82 ? 13.170 -5.577 4.718 1.00 41.00 82 THR A CA 1
ATOM 678 C C . THR A 1 82 ? 11.752 -6.139 4.563 1.00 41.00 82 THR A C 1
ATOM 680 O O . THR A 1 82 ? 11.398 -7.070 5.290 1.00 41.00 82 THR A O 1
ATOM 683 N N . ASN A 1 83 ? 10.959 -5.630 3.613 1.00 42.88 83 ASN A N 1
ATOM 684 C CA . ASN A 1 83 ? 9.553 -6.002 3.410 1.00 42.88 83 ASN A CA 1
ATOM 685 C C . ASN A 1 83 ? 9.385 -7.423 2.824 1.00 42.88 83 ASN A C 1
ATOM 687 O O . ASN A 1 83 ? 8.563 -8.201 3.310 1.00 42.88 83 ASN A O 1
ATOM 691 N N . GLU A 1 84 ? 10.299 -7.845 1.933 1.00 48.12 84 GLU A N 1
ATOM 692 C CA . GLU A 1 84 ? 10.449 -9.262 1.547 1.00 48.12 84 GLU A CA 1
ATOM 693 C C . GLU A 1 84 ? 10.599 -10.175 2.776 1.00 48.12 84 GLU A C 1
ATOM 695 O O . GLU A 1 84 ? 10.218 -11.337 2.722 1.00 48.12 84 GLU A O 1
ATOM 700 N N . SER A 1 85 ? 11.090 -9.669 3.917 1.00 52.31 85 SER A N 1
ATOM 701 C CA . SER A 1 85 ? 11.267 -10.491 5.112 1.00 52.31 85 SER A CA 1
ATOM 702 C C . SER A 1 85 ? 9.999 -10.662 5.951 1.00 52.31 85 SER A C 1
ATOM 704 O O . SER A 1 85 ? 9.842 -11.744 6.502 1.00 52.31 85 SER A O 1
ATOM 706 N N . ARG A 1 86 ? 9.076 -9.688 6.078 1.00 55.41 86 ARG A N 1
ATOM 707 C CA . ARG A 1 86 ? 7.923 -9.818 7.007 1.00 55.41 86 ARG A CA 1
ATOM 708 C C . ARG A 1 86 ? 6.788 -10.630 6.406 1.00 55.41 86 ARG A C 1
ATOM 710 O O . ARG A 1 86 ? 6.353 -11.570 7.064 1.00 55.41 86 ARG A O 1
ATOM 717 N N . VAL A 1 87 ? 6.339 -10.326 5.187 1.00 61.41 87 VAL A N 1
ATOM 718 C CA . VAL A 1 87 ? 5.316 -11.139 4.504 1.00 61.41 87 VAL A CA 1
ATOM 719 C C . VAL A 1 87 ? 5.834 -12.568 4.316 1.00 61.41 87 VAL A C 1
ATOM 721 O O . VAL A 1 87 ? 5.121 -13.513 4.641 1.00 61.41 87 VAL A O 1
ATOM 724 N N . ALA A 1 88 ? 7.109 -12.758 3.950 1.00 61.03 88 ALA A N 1
ATOM 725 C CA . ALA A 1 88 ? 7.718 -14.091 3.910 1.00 61.03 88 ALA A CA 1
ATOM 726 C C . ALA A 1 88 ? 7.865 -14.743 5.299 1.00 61.03 88 ALA A C 1
ATOM 728 O O . ALA A 1 88 ? 7.678 -15.952 5.428 1.00 61.03 88 ALA A O 1
ATOM 729 N N . THR A 1 89 ? 8.153 -13.978 6.360 1.00 63.62 89 THR A N 1
ATOM 730 C CA . THR A 1 89 ? 8.185 -14.501 7.740 1.00 63.62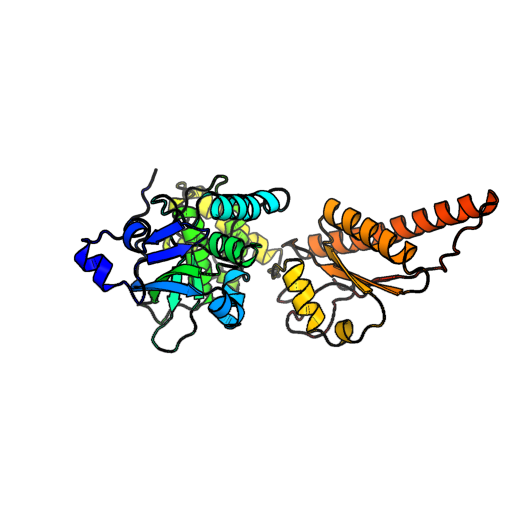 89 THR A CA 1
ATOM 731 C C . THR A 1 89 ? 6.794 -14.919 8.204 1.00 63.62 89 THR A C 1
ATOM 733 O O . THR A 1 89 ? 6.664 -15.988 8.793 1.00 63.62 89 THR A O 1
ATOM 736 N N . LEU A 1 90 ? 5.759 -14.122 7.922 1.00 70.50 90 LEU A N 1
ATOM 737 C CA . LEU A 1 90 ? 4.360 -14.436 8.215 1.00 70.50 90 LEU A CA 1
ATOM 738 C C . LEU A 1 90 ? 3.908 -15.658 7.418 1.00 70.50 90 LEU A C 1
ATOM 740 O O . LEU A 1 90 ? 3.361 -16.578 8.012 1.00 70.50 90 LEU A O 1
ATOM 744 N N . ARG A 1 91 ? 4.247 -15.744 6.124 1.00 70.56 91 ARG A N 1
ATOM 745 C CA . ARG A 1 91 ? 4.057 -16.952 5.302 1.00 70.56 91 ARG A CA 1
ATOM 746 C C . ARG A 1 91 ? 4.714 -18.169 5.945 1.00 70.56 91 ARG A C 1
ATOM 748 O O . ARG A 1 91 ? 4.065 -19.190 6.145 1.00 70.56 91 ARG A O 1
ATOM 755 N N . GLY A 1 92 ? 5.986 -18.051 6.325 1.00 63.38 92 GLY A N 1
ATOM 756 C CA . GLY A 1 92 ? 6.710 -19.110 7.023 1.00 63.38 92 GLY A CA 1
ATOM 757 C C . GLY A 1 92 ? 6.081 -19.471 8.372 1.00 63.38 92 GLY A C 1
ATOM 758 O O . GLY A 1 92 ? 6.095 -20.636 8.756 1.00 63.38 92 GLY A O 1
ATOM 759 N N . SER A 1 93 ? 5.511 -18.498 9.084 1.00 69.19 93 SER A N 1
ATOM 760 C CA . SER A 1 93 ? 4.781 -18.711 10.335 1.00 69.19 93 SER A CA 1
ATOM 761 C C . SER A 1 93 ? 3.470 -19.459 10.101 1.00 69.19 93 SER A C 1
ATOM 763 O O . SER A 1 93 ? 3.228 -20.452 10.775 1.00 69.19 93 SER A O 1
ATOM 765 N N . PHE A 1 94 ? 2.673 -19.073 9.102 1.00 72.94 94 PHE A N 1
ATOM 766 C CA . PHE A 1 94 ? 1.428 -19.764 8.758 1.00 72.94 94 PHE A CA 1
ATOM 767 C C . PHE A 1 94 ? 1.673 -21.203 8.318 1.00 72.94 94 PHE A C 1
ATOM 769 O O . PHE A 1 94 ? 0.991 -22.104 8.789 1.00 72.94 94 PHE A O 1
ATOM 776 N N . ILE A 1 95 ? 2.707 -21.449 7.508 1.00 68.50 95 ILE A N 1
ATOM 777 C CA . ILE A 1 95 ? 3.085 -22.811 7.108 1.00 68.50 95 ILE A CA 1
ATOM 778 C C . ILE A 1 95 ? 3.481 -23.656 8.330 1.00 68.50 95 ILE A C 1
ATOM 780 O O . ILE A 1 95 ? 3.126 -24.829 8.412 1.00 68.50 95 ILE A O 1
ATOM 784 N N . ARG A 1 96 ? 4.221 -23.081 9.289 1.00 69.56 96 ARG A N 1
ATOM 785 C CA . ARG A 1 96 ? 4.699 -23.815 10.475 1.00 69.56 96 ARG A CA 1
ATOM 786 C C . ARG A 1 96 ? 3.651 -23.976 11.570 1.00 69.56 96 ARG A C 1
ATOM 788 O O . ARG A 1 96 ? 3.686 -24.977 12.283 1.00 69.56 96 ARG A O 1
ATOM 795 N N . SER A 1 97 ? 2.780 -22.990 11.744 1.00 68.25 97 SER A N 1
ATOM 796 C CA . SER A 1 97 ? 1.970 -22.824 12.955 1.00 68.25 97 SER A CA 1
ATOM 797 C C . SER A 1 97 ? 0.490 -22.558 12.686 1.00 68.25 97 SER A C 1
ATOM 799 O O . SER A 1 97 ? -0.296 -22.611 13.627 1.00 68.25 97 SER A O 1
ATOM 801 N N . GLY A 1 98 ? 0.093 -22.320 11.436 1.00 72.00 98 GLY A N 1
ATOM 802 C CA . GLY A 1 98 ? -1.246 -21.860 11.078 1.00 72.00 98 GLY A CA 1
ATOM 803 C C . GLY A 1 98 ? -1.542 -20.447 11.585 1.00 72.00 98 GLY A C 1
ATOM 804 O O . GLY A 1 98 ? -0.632 -19.685 11.932 1.00 72.00 98 GLY A O 1
ATOM 805 N N . TRP A 1 99 ? -2.826 -20.086 11.637 1.00 77.12 99 TRP A N 1
ATOM 806 C CA . TRP A 1 99 ? -3.262 -18.865 12.313 1.00 77.12 99 TRP A CA 1
ATOM 807 C C . TRP A 1 99 ? -3.084 -19.032 13.821 1.00 77.12 99 TRP A C 1
ATOM 809 O O . TRP A 1 99 ? -3.890 -19.688 14.472 1.00 77.12 99 TRP A O 1
ATOM 819 N N . SER A 1 100 ? -2.024 -18.440 14.371 1.00 70.00 100 SER A N 1
ATOM 820 C CA . SER A 1 100 ? -1.850 -18.382 15.820 1.00 70.00 100 SER A CA 1
ATOM 821 C C . SER A 1 100 ? -2.674 -17.224 16.389 1.00 70.00 100 SER A C 1
ATOM 823 O O . SER A 1 100 ? -2.508 -16.088 15.918 1.00 70.00 100 SER A O 1
ATOM 825 N N . PRO A 1 101 ? -3.517 -17.469 17.403 1.00 71.88 101 PRO A N 1
ATOM 826 C CA . PRO A 1 101 ? -3.999 -16.405 18.264 1.00 71.88 101 PRO A CA 1
ATOM 827 C C . PRO A 1 101 ? -2.788 -15.855 19.020 1.00 71.88 101 PRO A C 1
ATOM 829 O O . PRO A 1 101 ? -1.989 -16.604 19.589 1.00 71.88 101 PRO A O 1
ATOM 832 N N . ASN A 1 102 ? -2.586 -14.551 18.944 1.00 70.81 102 ASN A N 1
ATOM 833 C CA . ASN A 1 102 ? -1.578 -13.865 19.728 1.00 70.81 102 ASN A CA 1
ATOM 834 C C . ASN A 1 102 ? -2.277 -12.641 20.314 1.00 70.81 102 ASN A C 1
ATOM 836 O O . ASN A 1 102 ? -2.607 -11.750 19.547 1.00 70.81 102 ASN A O 1
ATOM 840 N N . PRO A 1 103 ? -2.495 -12.566 21.634 1.00 62.75 103 PRO A N 1
ATOM 841 C CA . PRO A 1 103 ? -3.121 -11.400 22.261 1.00 62.75 103 PRO A CA 1
ATOM 842 C C . PRO A 1 103 ? -2.337 -10.091 22.049 1.00 62.75 103 PRO A C 1
ATOM 844 O O . PRO A 1 103 ? -2.837 -9.010 22.335 1.00 62.75 103 PRO A O 1
ATOM 847 N N . GLU A 1 104 ? -1.091 -10.164 21.565 1.00 60.44 104 GLU A N 1
ATOM 848 C CA . GLU A 1 104 ? -0.285 -9.005 21.163 1.00 60.44 104 GLU A CA 1
ATOM 849 C C . GLU A 1 104 ? -0.422 -8.631 19.672 1.00 60.44 104 GLU A C 1
ATOM 851 O O . GLU A 1 104 ? 0.175 -7.644 19.237 1.00 60.44 104 GLU A O 1
ATOM 856 N N . GLU A 1 105 ? -1.164 -9.419 18.887 1.00 66.25 105 GLU A N 1
ATOM 857 C CA . GLU A 1 105 ? -1.453 -9.184 17.471 1.00 66.25 105 GLU A CA 1
ATOM 858 C C . GLU A 1 105 ? -2.955 -9.292 17.213 1.00 66.25 105 GLU A C 1
ATOM 860 O O . GLU A 1 105 ? -3.583 -10.339 17.384 1.00 66.25 105 GLU A O 1
ATOM 865 N N . SER A 1 106 ? -3.533 -8.212 16.714 1.00 69.94 106 SER A N 1
ATOM 866 C CA . SER A 1 106 ? -4.945 -8.202 16.350 1.00 69.94 106 SER A CA 1
ATOM 867 C C . SER A 1 106 ? -5.284 -9.258 15.288 1.00 69.94 106 SER A C 1
ATOM 869 O O . SER A 1 106 ? -4.506 -9.577 14.373 1.00 69.94 106 SER A O 1
ATOM 871 N N . MET A 1 107 ? -6.479 -9.839 15.405 1.00 80.88 107 MET A N 1
ATOM 872 C CA . MET A 1 107 ? -7.054 -10.600 14.297 1.00 80.88 107 MET A CA 1
ATOM 873 C C . MET A 1 107 ? -7.385 -9.663 13.122 1.00 80.88 107 MET A C 1
ATOM 875 O O . MET A 1 107 ? -7.593 -8.474 13.350 1.00 80.88 107 MET A O 1
ATOM 879 N N . PRO A 1 108 ? -7.441 -10.152 11.869 1.00 84.88 108 PRO A N 1
ATOM 880 C CA . PRO A 1 108 ? -7.931 -9.352 10.753 1.00 84.88 108 PRO A CA 1
ATOM 881 C C . PRO A 1 108 ? -9.308 -8.741 11.029 1.00 84.88 108 PRO A C 1
ATOM 883 O O . PRO A 1 108 ? -10.222 -9.432 11.485 1.00 84.88 108 PRO A O 1
ATOM 886 N N . ILE A 1 109 ? -9.448 -7.451 10.726 1.00 84.44 109 ILE A N 1
ATOM 887 C CA . ILE A 1 109 ? -10.680 -6.694 10.956 1.00 84.44 109 ILE A CA 1
ATOM 888 C C . ILE A 1 109 ? -11.197 -6.161 9.637 1.00 84.44 109 ILE A C 1
ATOM 890 O O . ILE A 1 109 ? -10.461 -5.503 8.895 1.00 84.44 109 ILE A O 1
ATOM 894 N N . VAL A 1 110 ? -12.481 -6.386 9.394 1.00 87.19 110 VAL A N 1
ATOM 895 C CA . VAL A 1 110 ? -13.242 -5.706 8.349 1.00 87.19 110 VAL A CA 1
ATOM 896 C C . VAL A 1 110 ? -14.295 -4.817 8.987 1.00 87.19 110 VAL A C 1
ATOM 898 O O . VAL A 1 110 ? -14.800 -5.108 10.071 1.00 87.19 110 VAL A O 1
ATOM 901 N N . ALA A 1 111 ? -14.628 -3.723 8.319 1.00 83.44 111 ALA A N 1
ATOM 902 C CA . ALA A 1 111 ? -15.728 -2.873 8.734 1.00 83.44 111 ALA A CA 1
ATOM 903 C C . ALA A 1 111 ? -16.655 -2.573 7.562 1.00 83.44 111 ALA A C 1
ATOM 905 O O . ALA A 1 111 ? -16.201 -2.450 6.424 1.00 83.44 111 ALA A O 1
ATOM 906 N N . SER A 1 112 ? -17.939 -2.423 7.871 1.00 82.12 112 SER A N 1
ATOM 907 C CA . SER A 1 112 ? -18.958 -1.894 6.966 1.00 82.12 112 SER A CA 1
ATOM 908 C C . SER A 1 112 ? -19.551 -0.607 7.542 1.00 82.12 112 SER A C 1
ATOM 910 O O . SER A 1 112 ? -19.583 -0.402 8.761 1.00 82.12 112 SER A O 1
ATOM 912 N N . ASP A 1 113 ? -20.047 0.263 6.666 1.00 74.25 113 ASP A N 1
ATOM 913 C CA . ASP A 1 113 ? -20.808 1.453 7.064 1.00 74.25 113 ASP A CA 1
ATOM 914 C C . ASP A 1 113 ? -22.269 1.096 7.405 1.00 74.25 113 ASP A C 1
ATOM 916 O O . ASP A 1 113 ? -23.042 1.943 7.831 1.00 74.25 113 ASP A O 1
ATOM 920 N N . GLY A 1 114 ? -22.672 -0.165 7.246 1.00 70.75 114 GLY A N 1
ATOM 921 C CA . GLY A 1 114 ? -24.022 -0.641 7.516 1.00 70.75 114 GLY A CA 1
ATOM 922 C C . GLY A 1 114 ? -24.441 -1.784 6.591 1.00 70.75 114 GLY A C 1
ATOM 923 O O . GLY A 1 114 ? -23.669 -2.210 5.724 1.00 70.75 114 GLY A O 1
ATOM 924 N N . PRO A 1 115 ? -25.676 -2.291 6.751 1.00 74.31 115 PRO A N 1
ATOM 925 C CA . PRO A 1 115 ? -26.202 -3.362 5.911 1.00 74.31 115 PRO A CA 1
ATOM 926 C C . PRO A 1 115 ? -26.127 -3.013 4.418 1.00 74.31 115 PRO A C 1
ATOM 928 O O . PRO A 1 115 ? -26.584 -1.953 3.999 1.00 74.31 115 PRO A O 1
ATOM 931 N N . GLY A 1 116 ? -25.557 -3.914 3.615 1.00 72.69 116 GLY A N 1
ATOM 932 C CA . GLY A 1 116 ? -25.436 -3.746 2.162 1.00 72.69 116 GLY A CA 1
ATOM 933 C C . GLY A 1 116 ? -24.314 -2.808 1.700 1.00 72.69 116 GLY A C 1
ATOM 934 O O . GLY A 1 116 ? -24.196 -2.567 0.500 1.00 72.69 116 GLY A O 1
ATOM 935 N N . THR A 1 117 ? -23.487 -2.293 2.615 1.00 75.38 117 THR A N 1
ATOM 936 C CA . THR A 1 117 ? -22.285 -1.533 2.243 1.00 75.38 117 THR A CA 1
ATOM 937 C C . THR A 1 117 ? -21.090 -2.472 2.053 1.00 75.38 117 THR A C 1
ATOM 939 O O . THR A 1 117 ? -21.004 -3.486 2.753 1.00 75.38 117 THR A O 1
ATOM 942 N N . PRO A 1 118 ? -20.182 -2.181 1.103 1.00 78.75 118 PRO A N 1
ATOM 943 C CA . PRO A 1 118 ? -19.002 -3.008 0.884 1.00 78.75 118 PRO A CA 1
ATOM 944 C C . PRO A 1 118 ? -18.138 -3.117 2.144 1.00 78.75 118 PRO A C 1
ATOM 946 O O . PRO A 1 118 ? -17.947 -2.135 2.863 1.00 78.75 118 PRO A O 1
ATOM 949 N N . LEU A 1 119 ? -17.589 -4.306 2.390 1.00 82.88 119 LEU A N 1
ATOM 950 C CA . LEU A 1 119 ? -16.638 -4.520 3.476 1.00 82.88 119 LEU A CA 1
ATOM 951 C C . LEU A 1 119 ? -15.277 -3.919 3.118 1.00 82.88 119 LEU A C 1
ATOM 953 O O . LEU A 1 119 ? -14.796 -4.043 1.993 1.00 82.88 119 LEU A O 1
ATOM 957 N N . GLU A 1 120 ? -14.629 -3.311 4.103 1.00 78.75 120 GLU A N 1
ATOM 958 C CA . GLU A 1 120 ? -13.291 -2.742 3.965 1.00 78.75 120 GLU A CA 1
ATOM 959 C C . GLU A 1 120 ? -12.367 -3.295 5.048 1.00 78.75 120 GLU A C 1
ATOM 961 O O . GLU A 1 120 ? -12.690 -3.211 6.238 1.00 78.75 120 GLU A O 1
ATOM 966 N N . PHE A 1 121 ? -11.192 -3.802 4.663 1.00 78.06 121 PHE A N 1
ATOM 967 C CA . PHE A 1 121 ? -10.178 -4.205 5.637 1.00 78.06 121 PHE A CA 1
ATOM 968 C C . PHE A 1 121 ? -9.614 -2.998 6.391 1.00 78.06 121 PHE A C 1
ATOM 970 O O . PHE A 1 121 ? -9.046 -2.079 5.798 1.00 78.06 121 PHE A O 1
ATOM 977 N N . GLN A 1 122 ? -9.705 -3.055 7.716 1.00 73.75 122 GLN A N 1
ATOM 978 C CA . GLN A 1 122 ? -9.195 -2.030 8.624 1.00 73.75 122 GLN A CA 1
ATOM 979 C C . GLN A 1 122 ? -7.852 -2.446 9.237 1.00 73.75 122 GLN A C 1
ATOM 981 O O . GLN A 1 122 ? -6.913 -1.650 9.274 1.00 73.75 122 GLN A O 1
ATOM 986 N N . GLU A 1 123 ? -7.726 -3.714 9.641 1.00 72.44 123 GLU A N 1
ATOM 987 C CA . GLU A 1 123 ? -6.570 -4.248 10.374 1.00 72.44 123 GLU A CA 1
ATOM 988 C C . GLU A 1 123 ? -6.220 -5.684 9.940 1.00 72.44 123 GLU A C 1
ATOM 990 O O . GLU A 1 123 ? -7.033 -6.384 9.338 1.00 72.44 123 GLU A O 1
ATOM 995 N N . GLY A 1 124 ? -4.986 -6.123 10.198 1.00 71.62 124 GLY A N 1
ATOM 996 C CA . GLY A 1 124 ? -4.487 -7.463 9.899 1.00 71.62 124 GLY A CA 1
ATOM 997 C C . GLY A 1 124 ? -4.170 -7.684 8.420 1.00 71.62 124 GLY A C 1
ATOM 998 O O . GLY A 1 124 ? -3.854 -8.802 8.021 1.00 71.62 124 GLY A O 1
ATOM 999 N N . ARG A 1 125 ? -4.186 -6.628 7.597 1.00 73.69 125 ARG A N 1
ATOM 1000 C CA . ARG A 1 125 ? -3.984 -6.680 6.134 1.00 73.69 125 ARG A CA 1
ATOM 1001 C C . ARG A 1 125 ? -2.693 -7.380 5.712 1.00 73.69 125 ARG A C 1
ATOM 1003 O O . ARG A 1 125 ? -2.725 -8.164 4.777 1.00 73.69 125 ARG A O 1
ATOM 1010 N N . GLY A 1 126 ? -1.582 -7.190 6.429 1.00 70.44 126 GLY A N 1
ATOM 1011 C CA . GLY A 1 126 ? -0.328 -7.906 6.142 1.00 70.44 126 GLY A CA 1
ATOM 1012 C C . GLY A 1 126 ? -0.412 -9.418 6.407 1.00 70.44 126 GLY A C 1
ATOM 1013 O O . GLY A 1 126 ? 0.203 -10.209 5.695 1.00 70.44 126 GLY A O 1
ATOM 1014 N N . ARG A 1 127 ? -1.217 -9.837 7.394 1.00 75.56 127 ARG A N 1
ATOM 1015 C CA . ARG A 1 127 ? -1.527 -11.253 7.665 1.00 75.56 127 ARG A CA 1
ATOM 1016 C C . ARG A 1 127 ? -2.423 -11.819 6.559 1.00 75.56 127 ARG A C 1
ATOM 1018 O O . ARG A 1 127 ? -2.182 -12.921 6.078 1.00 75.56 127 ARG A O 1
ATOM 1025 N N . VAL A 1 128 ? -3.405 -11.034 6.114 1.00 79.19 128 VAL A N 1
ATOM 1026 C CA . VAL A 1 128 ? -4.280 -11.368 4.980 1.00 79.19 128 VAL A CA 1
ATOM 1027 C C . VAL A 1 128 ? -3.472 -11.516 3.690 1.00 79.19 128 VAL A C 1
ATOM 1029 O O . VAL A 1 128 ? -3.569 -12.547 3.034 1.00 79.19 128 VAL A O 1
ATOM 1032 N N . GLN A 1 129 ? -2.611 -10.549 3.373 1.00 75.75 129 GLN A N 1
ATOM 1033 C CA . GLN A 1 129 ? -1.720 -10.571 2.214 1.00 75.75 129 GLN A CA 1
ATOM 1034 C C . GLN A 1 129 ? -0.783 -11.782 2.248 1.00 75.75 129 GLN A C 1
ATOM 1036 O O . GLN A 1 129 ? -0.730 -12.536 1.281 1.00 75.75 129 GLN A O 1
ATOM 1041 N N . ALA A 1 130 ? -0.118 -12.040 3.378 1.00 73.44 130 ALA A N 1
ATOM 1042 C CA . ALA A 1 130 ? 0.732 -13.219 3.538 1.00 73.44 130 ALA A CA 1
ATOM 1043 C C . ALA A 1 130 ? -0.036 -14.540 3.343 1.00 73.44 130 ALA A C 1
ATOM 1045 O O . ALA A 1 130 ? 0.528 -15.493 2.808 1.00 73.44 130 ALA A O 1
ATOM 1046 N N . ASN A 1 131 ? -1.315 -14.607 3.727 1.00 77.62 131 ASN A N 1
ATOM 1047 C CA . ASN A 1 131 ? -2.153 -15.773 3.456 1.00 77.62 131 ASN A CA 1
ATOM 1048 C C . ASN A 1 131 ? -2.573 -15.875 1.976 1.00 77.62 131 ASN A C 1
ATOM 1050 O O . ASN A 1 131 ? -2.589 -16.967 1.411 1.00 77.62 131 ASN A O 1
ATOM 1054 N N . ILE A 1 132 ? -2.884 -14.750 1.323 1.00 75.81 132 ILE A N 1
ATOM 1055 C CA . ILE A 1 132 ? -3.240 -14.702 -0.106 1.00 75.81 132 ILE A CA 1
ATOM 1056 C C . ILE A 1 132 ? -2.049 -15.110 -0.982 1.00 75.81 132 ILE A C 1
ATOM 1058 O O . ILE A 1 132 ? -2.217 -15.904 -1.907 1.00 75.81 132 ILE A O 1
ATOM 1062 N N . GLU A 1 133 ? -0.856 -14.603 -0.685 1.00 71.94 133 GLU A N 1
ATOM 1063 C CA . GLU A 1 133 ? 0.379 -14.868 -1.435 1.00 71.94 133 GLU A CA 1
ATOM 1064 C C . GLU A 1 133 ? 1.029 -16.220 -1.094 1.00 71.94 133 GLU A C 1
ATOM 1066 O O . GLU A 1 133 ? 2.011 -16.624 -1.721 1.00 71.94 133 GLU A O 1
ATOM 1071 N N . GLY A 1 134 ? 0.522 -16.923 -0.079 1.00 65.75 134 GLY A N 1
ATOM 1072 C CA . GLY A 1 134 ? 0.988 -18.254 0.288 1.00 65.75 134 GLY A CA 1
ATOM 1073 C C . GLY A 1 134 ? 0.688 -19.300 -0.792 1.00 65.75 134 GLY A C 1
ATOM 1074 O O . GLY A 1 134 ? -0.378 -19.305 -1.403 1.00 65.75 134 GLY A O 1
ATOM 1075 N N . GLU A 1 135 ? 1.623 -20.236 -0.985 1.00 57.06 135 GLU A N 1
ATOM 1076 C CA . GLU A 1 135 ? 1.507 -21.350 -1.947 1.00 57.06 135 GLU A CA 1
ATOM 1077 C C . GLU A 1 135 ? 0.536 -22.451 -1.493 1.00 57.06 135 GLU A C 1
ATOM 1079 O O . GLU A 1 135 ? 0.192 -23.342 -2.266 1.00 57.06 135 GLU A O 1
ATOM 1084 N N . THR A 1 136 ? 0.089 -22.420 -0.235 1.00 55.91 136 THR A N 1
ATOM 1085 C CA . THR A 1 136 ? -0.768 -23.470 0.325 1.00 55.91 136 THR A CA 1
ATOM 1086 C C . THR A 1 136 ? -2.256 -23.121 0.152 1.00 55.91 136 THR A C 1
ATOM 1088 O O . THR A 1 136 ? -2.678 -22.023 0.505 1.00 55.91 136 THR A O 1
ATOM 1091 N N . PRO A 1 137 ? -3.084 -24.049 -0.363 1.00 50.19 137 PRO A N 1
ATOM 1092 C CA . PRO A 1 137 ? -4.448 -23.787 -0.850 1.00 50.19 137 PRO A CA 1
ATOM 1093 C C . PRO A 1 137 ? -5.511 -23.554 0.238 1.00 50.19 137 PRO A C 1
ATOM 1095 O O . PRO A 1 137 ? -6.701 -23.493 -0.064 1.00 50.19 137 PRO A O 1
ATOM 1098 N N . GLN A 1 138 ? -5.138 -23.439 1.513 1.00 60.31 138 GLN A N 1
ATOM 1099 C CA . GLN A 1 138 ? -6.112 -23.324 2.601 1.00 60.31 138 GLN A CA 1
ATOM 1100 C C . GLN A 1 138 ? -6.458 -21.854 2.826 1.00 60.31 138 GLN A C 1
ATOM 1102 O O . GLN A 1 138 ? -6.044 -21.205 3.779 1.00 60.31 138 GLN A O 1
ATOM 1107 N N . GLY A 1 139 ? -7.211 -21.328 1.864 1.00 75.12 139 GLY A N 1
ATOM 1108 C CA . GLY A 1 139 ? -7.607 -19.936 1.769 1.00 75.12 139 GLY A CA 1
ATOM 1109 C C . GLY A 1 139 ? -8.712 -19.577 2.746 1.00 75.12 139 GLY A C 1
ATOM 1110 O O . GLY A 1 139 ? -9.793 -19.229 2.305 1.00 75.12 139 GLY A O 1
ATOM 1111 N N . TRP A 1 140 ? -8.484 -19.691 4.051 1.00 86.31 140 TRP A N 1
ATOM 1112 C CA . TRP A 1 140 ? -9.416 -19.171 5.050 1.00 86.31 140 TRP A CA 1
ATOM 1113 C C . TRP A 1 140 ? -8.672 -18.393 6.125 1.00 86.31 140 TRP A C 1
ATOM 1115 O O . TRP A 1 140 ? -7.570 -18.767 6.531 1.00 86.31 140 TRP A O 1
ATOM 1125 N N . ILE A 1 141 ? -9.281 -17.302 6.570 1.00 88.38 141 ILE A N 1
ATOM 1126 C CA . ILE A 1 141 ? -8.738 -16.406 7.589 1.00 88.38 141 ILE A CA 1
ATOM 1127 C C . ILE A 1 141 ? -9.795 -16.155 8.666 1.00 88.38 141 ILE A C 1
ATOM 1129 O O . ILE A 1 141 ? -10.977 -16.081 8.324 1.00 88.38 141 ILE A O 1
ATOM 1133 N N . PRO A 1 142 ? -9.416 -16.041 9.948 1.00 90.88 142 PRO A N 1
ATOM 1134 C CA . PRO A 1 142 ? -10.338 -15.579 10.973 1.00 90.88 142 PRO A CA 1
ATOM 1135 C C . PRO A 1 142 ? -10.525 -14.066 10.805 1.00 90.88 142 PRO A C 1
ATOM 1137 O O . PRO A 1 142 ? -9.545 -13.341 10.628 1.00 90.88 142 PRO A O 1
ATOM 1140 N N . VAL A 1 143 ? -11.766 -13.586 10.832 1.00 91.12 143 VAL A N 1
ATOM 1141 C CA . VAL A 1 143 ? -12.098 -12.166 10.650 1.00 91.12 143 VAL A CA 1
ATOM 1142 C C . VAL A 1 143 ? -13.108 -11.727 11.696 1.00 91.12 143 VAL A C 1
ATOM 1144 O O . VAL A 1 143 ? -14.082 -12.434 11.942 1.00 91.12 143 VAL A O 1
ATOM 1147 N N . ALA A 1 144 ? -12.874 -10.556 12.289 1.00 91.25 144 ALA A N 1
ATOM 1148 C CA . ALA A 1 144 ? -13.871 -9.829 13.062 1.00 91.25 144 ALA A CA 1
ATOM 1149 C C . ALA A 1 144 ? -14.471 -8.733 12.181 1.00 91.25 144 ALA A C 1
ATOM 1151 O O . ALA A 1 144 ? -13.749 -7.931 11.585 1.00 91.25 144 ALA A O 1
ATOM 1152 N N . GLU A 1 145 ? -15.793 -8.708 12.093 1.00 91.25 145 GLU A N 1
ATOM 1153 C CA . GLU A 1 145 ? -16.537 -7.697 11.360 1.00 91.25 145 GLU A CA 1
ATOM 1154 C C . GLU A 1 145 ? -17.159 -6.701 12.322 1.00 91.25 145 GLU A C 1
ATOM 1156 O O . GLU A 1 145 ? -17.891 -7.071 13.240 1.00 91.25 145 GLU A O 1
ATOM 1161 N N . PHE A 1 146 ? -16.888 -5.428 12.066 1.00 87.62 146 PHE A N 1
ATOM 1162 C CA . PHE A 1 146 ? -17.449 -4.317 12.809 1.00 87.62 146 PHE A CA 1
ATOM 1163 C C . PHE A 1 146 ? -18.413 -3.505 11.949 1.00 87.62 146 PHE A C 1
ATOM 1165 O O . PHE A 1 146 ? -18.219 -3.318 10.745 1.00 87.62 146 PHE A O 1
ATOM 1172 N N . ARG A 1 147 ? -19.434 -2.951 12.593 1.00 85.88 147 ARG A N 1
ATOM 1173 C CA . ARG A 1 147 ? -20.295 -1.917 12.032 1.00 85.88 147 ARG A 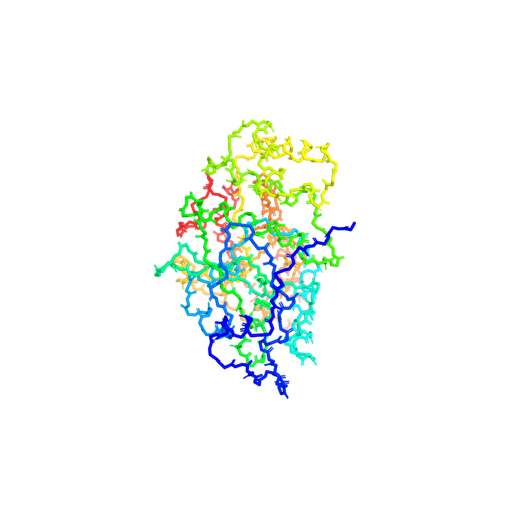CA 1
ATOM 1174 C C . ARG A 1 147 ? -19.869 -0.575 12.596 1.00 85.88 147 ARG A C 1
ATOM 1176 O O . ARG A 1 147 ? -19.719 -0.425 13.807 1.00 85.88 147 ARG A O 1
ATOM 1183 N N . LYS A 1 148 ? -19.680 0.412 11.725 1.00 75.94 148 LYS A N 1
ATOM 1184 C CA . LYS A 1 148 ? -19.347 1.771 12.162 1.00 75.94 148 LYS A CA 1
ATOM 1185 C C . LYS A 1 148 ? -20.609 2.448 12.704 1.00 75.94 148 LYS A C 1
ATOM 1187 O O . LYS A 1 148 ? -21.602 2.562 11.990 1.00 75.94 148 LYS A O 1
ATOM 1192 N N . ASN A 1 149 ? -20.568 2.940 13.944 1.00 66.69 149 ASN A N 1
ATOM 1193 C CA . ASN A 1 149 ? -21.720 3.614 14.562 1.00 66.69 149 ASN A CA 1
ATOM 1194 C C . ASN A 1 149 ? -21.905 5.051 14.044 1.00 66.69 149 ASN A C 1
ATOM 1196 O O . ASN A 1 149 ? -22.996 5.609 14.126 1.00 66.69 149 ASN A O 1
ATOM 1200 N N . ASN A 1 150 ? -20.856 5.646 13.466 1.00 56.28 150 ASN A N 1
ATOM 1201 C CA . ASN A 1 150 ? -20.892 6.975 12.858 1.00 56.28 150 ASN A CA 1
ATOM 1202 C C . ASN A 1 150 ? -20.809 6.891 11.324 1.00 56.28 150 ASN A C 1
ATOM 1204 O O . ASN A 1 150 ? -19.728 7.001 10.748 1.00 56.28 150 ASN A O 1
ATOM 1208 N N . LEU A 1 151 ? -21.978 6.810 10.674 1.00 49.03 151 LEU A N 1
ATOM 1209 C CA . LEU A 1 151 ? -22.204 6.909 9.215 1.00 49.03 151 LEU A CA 1
ATOM 1210 C C . LEU A 1 151 ? -21.634 8.186 8.549 1.00 49.03 151 LEU A C 1
ATOM 1212 O O . LEU A 1 151 ? -21.693 8.332 7.333 1.00 49.03 151 LEU A O 1
ATOM 1216 N N . ILE A 1 152 ? -21.136 9.148 9.334 1.00 41.09 152 ILE A N 1
ATOM 1217 C CA . ILE A 1 152 ? -20.776 10.505 8.888 1.00 41.09 152 ILE A CA 1
ATOM 1218 C C . ILE A 1 152 ? -19.292 10.620 8.488 1.00 41.09 152 ILE A C 1
ATOM 1220 O O . ILE A 1 152 ? -18.897 11.594 7.850 1.00 41.09 152 ILE A O 1
ATOM 1224 N N . ARG A 1 153 ? -18.440 9.651 8.848 1.00 53.31 153 ARG A N 1
ATOM 1225 C CA . ARG A 1 153 ? -16.994 9.729 8.573 1.00 53.31 153 ARG A CA 1
ATOM 1226 C C . ARG A 1 153 ? -16.668 9.044 7.249 1.00 53.31 153 ARG A C 1
ATOM 1228 O O . ARG A 1 153 ? -16.916 7.851 7.106 1.00 53.31 153 ARG A O 1
ATOM 1235 N N . ASP A 1 154 ? -16.098 9.791 6.304 1.00 56.69 154 ASP A N 1
ATOM 1236 C CA . ASP A 1 154 ? -15.748 9.267 4.982 1.00 56.69 154 ASP A CA 1
ATOM 1237 C C . ASP A 1 154 ? -14.779 8.058 5.055 1.00 56.69 154 ASP A C 1
ATOM 1239 O O . ASP A 1 154 ? -14.019 7.869 6.014 1.00 56.69 154 ASP A O 1
ATOM 1243 N N . SER A 1 155 ? -14.827 7.195 4.032 1.00 57.44 155 SER A N 1
ATOM 1244 C CA . SER A 1 155 ? -13.973 5.995 3.910 1.00 57.44 155 SER A CA 1
ATOM 1245 C C . SER A 1 155 ? -12.475 6.337 4.028 1.00 57.44 155 SER A C 1
ATOM 1247 O O . SER A 1 155 ? -11.702 5.586 4.625 1.00 57.44 155 SER A O 1
ATOM 1249 N N . LEU A 1 156 ? -12.059 7.530 3.583 1.00 59.12 156 LEU A N 1
ATOM 1250 C CA . LEU A 1 156 ? -10.674 7.996 3.675 1.00 59.12 156 LEU A CA 1
ATOM 1251 C C . LEU A 1 156 ? -10.228 8.259 5.122 1.00 59.12 156 LEU A C 1
ATOM 1253 O O . LEU A 1 156 ? -9.150 7.822 5.517 1.00 59.12 156 LEU A O 1
ATOM 1257 N N . THR A 1 157 ? -11.034 8.947 5.924 1.00 60.53 157 THR A N 1
ATOM 1258 C CA . THR A 1 157 ? -10.761 9.268 7.332 1.00 60.53 157 THR A CA 1
ATOM 1259 C C . THR A 1 157 ? -10.622 7.991 8.142 1.00 60.53 157 THR A C 1
ATOM 1261 O O . THR A 1 157 ? -9.691 7.855 8.936 1.00 60.53 157 THR A O 1
ATOM 1264 N N . ASN A 1 158 ? -11.503 7.025 7.885 1.00 59.66 158 ASN A N 1
ATOM 1265 C CA . ASN A 1 158 ? -11.440 5.709 8.504 1.00 59.66 158 ASN A CA 1
ATOM 1266 C C . ASN A 1 158 ? -10.185 4.948 8.060 1.00 59.66 158 ASN A C 1
ATOM 1268 O O . ASN A 1 158 ? -9.408 4.532 8.912 1.00 59.66 158 ASN A O 1
ATOM 1272 N N . SER A 1 159 ? -9.917 4.855 6.754 1.00 59.75 159 SER A N 1
ATOM 1273 C CA . SER A 1 159 ? -8.716 4.200 6.216 1.00 59.75 159 SER A CA 1
ATOM 1274 C C . SER A 1 159 ? -7.422 4.765 6.822 1.00 59.75 159 SER A C 1
ATOM 1276 O O . SER A 1 159 ? -6.524 4.011 7.207 1.00 59.75 159 SER A O 1
ATOM 1278 N N . LEU A 1 160 ? -7.352 6.092 6.985 1.00 62.22 160 LEU A N 1
ATOM 1279 C CA . LEU A 1 160 ? -6.245 6.773 7.651 1.00 62.22 160 LEU A CA 1
ATOM 1280 C C . LEU A 1 160 ? -6.187 6.411 9.142 1.00 62.22 160 LEU A C 1
ATOM 1282 O O . LEU A 1 160 ? -5.153 5.930 9.599 1.00 62.22 160 LEU A O 1
ATOM 1286 N N . ARG A 1 161 ? -7.280 6.598 9.897 1.00 62.50 161 ARG A N 1
ATOM 1287 C CA . ARG A 1 161 ? -7.357 6.298 11.341 1.00 62.50 161 ARG A CA 1
ATOM 1288 C C . ARG A 1 161 ? -6.971 4.850 11.634 1.00 62.50 161 ARG A C 1
ATOM 1290 O O . ARG A 1 161 ? -6.127 4.620 12.497 1.00 62.50 161 ARG A O 1
ATOM 1297 N N . TYR A 1 162 ? -7.519 3.891 10.894 1.00 61.91 162 TYR A N 1
ATOM 1298 C CA . TYR A 1 162 ? -7.248 2.469 11.084 1.00 61.91 162 TYR A CA 1
ATOM 1299 C C . TYR A 1 162 ? -5.833 2.073 10.666 1.00 61.91 162 TYR A C 1
ATOM 1301 O O . TYR A 1 162 ? -5.167 1.380 11.427 1.00 61.91 162 TYR A O 1
ATOM 1309 N N . GLY A 1 163 ? -5.303 2.606 9.555 1.00 62.28 163 GLY A N 1
ATOM 1310 C CA . GLY A 1 163 ? -3.885 2.430 9.206 1.00 62.28 163 GLY A CA 1
ATOM 1311 C C . GLY A 1 163 ? -2.920 2.912 10.298 1.00 62.28 163 GLY A C 1
ATOM 1312 O O . GLY A 1 163 ? -1.835 2.355 10.463 1.00 62.28 163 GLY A O 1
ATOM 1313 N N . PHE A 1 164 ? -3.321 3.912 11.090 1.00 64.31 164 PHE A N 1
ATOM 1314 C CA . PHE A 1 164 ? -2.543 4.375 12.237 1.00 64.31 164 PHE A CA 1
ATOM 1315 C C . PHE A 1 164 ? -2.797 3.613 13.529 1.00 64.31 164 PHE A C 1
ATOM 1317 O O . PHE A 1 164 ? -1.848 3.420 14.291 1.00 64.31 164 PHE A O 1
ATOM 1324 N N . LEU A 1 165 ? -4.026 3.153 13.765 1.00 60.84 165 LEU A N 1
ATOM 1325 C CA . LEU A 1 165 ? -4.337 2.242 14.865 1.00 60.84 165 LEU A CA 1
ATOM 1326 C C . LEU A 1 165 ? -3.483 0.972 14.773 1.00 60.84 165 LEU A C 1
ATOM 1328 O O . LEU A 1 165 ? -2.950 0.556 15.797 1.00 60.84 165 LEU A O 1
ATOM 1332 N N . THR A 1 166 ? -3.192 0.471 13.569 1.00 60.34 166 THR A N 1
ATOM 1333 C CA . THR A 1 166 ? -2.245 -0.638 13.345 1.00 60.34 166 THR A CA 1
ATOM 1334 C C . THR A 1 166 ? -0.860 -0.404 13.953 1.00 60.34 166 THR A C 1
ATOM 1336 O O . THR A 1 166 ? -0.171 -1.342 14.349 1.00 60.34 166 THR A O 1
ATOM 1339 N N . ASN A 1 167 ? -0.403 0.848 14.057 1.00 57.97 167 ASN A N 1
ATOM 1340 C CA . ASN A 1 167 ? 0.888 1.185 14.675 1.00 57.97 167 ASN A CA 1
ATOM 1341 C C . ASN A 1 167 ? 0.853 1.197 16.207 1.00 57.97 167 ASN A C 1
ATOM 1343 O O . ASN A 1 167 ? 1.910 1.243 16.834 1.00 57.97 167 ASN A O 1
ATOM 1347 N N . ILE A 1 168 ? -0.343 1.200 16.789 1.00 60.12 168 ILE A N 1
ATOM 1348 C CA . ILE A 1 168 ? -0.590 1.217 18.232 1.00 60.12 168 ILE A CA 1
ATOM 1349 C C . ILE A 1 168 ? -0.969 -0.188 18.716 1.00 60.12 168 ILE A C 1
ATOM 1351 O O . ILE A 1 168 ? -0.566 -0.568 19.812 1.00 60.12 168 ILE A O 1
ATOM 1355 N N . VAL A 1 169 ? -1.740 -0.925 17.905 1.00 56.09 169 VAL A N 1
ATOM 1356 C CA . VAL A 1 169 ? -2.367 -2.207 18.254 1.00 56.09 169 VAL A CA 1
ATOM 1357 C C . VAL A 1 169 ? -1.374 -3.369 18.257 1.00 56.09 169 VAL A C 1
ATOM 1359 O O . VAL A 1 169 ? -1.275 -4.083 19.251 1.00 56.09 169 VAL A O 1
ATOM 1362 N N . ASP A 1 170 ? -0.585 -3.522 17.196 1.00 57.28 170 ASP A N 1
ATOM 1363 C CA . ASP A 1 170 ? 0.384 -4.615 17.096 1.00 57.28 170 ASP A CA 1
ATOM 1364 C C . ASP A 1 170 ? 1.757 -4.158 17.599 1.00 57.28 170 ASP A C 1
ATOM 1366 O O . ASP A 1 170 ? 2.249 -3.130 17.132 1.00 57.28 170 ASP A O 1
ATOM 1370 N N . LYS A 1 171 ? 2.438 -4.931 18.465 1.00 52.06 171 LYS A N 1
ATOM 1371 C CA . LYS A 1 171 ? 3.859 -4.688 18.803 1.00 52.06 171 LYS A CA 1
ATOM 1372 C C . LYS A 1 171 ? 4.729 -4.941 17.567 1.00 52.06 171 LYS A C 1
ATOM 1374 O O . LYS A 1 171 ? 5.007 -6.096 17.231 1.00 52.06 171 LYS A O 1
ATOM 1379 N N . PRO A 1 172 ? 5.226 -3.911 16.868 1.00 51.44 172 PRO A N 1
ATOM 1380 C CA . PRO A 1 172 ? 5.966 -4.156 15.651 1.00 51.44 172 PRO A CA 1
ATOM 1381 C C . PRO A 1 172 ? 7.441 -4.407 15.987 1.00 51.44 172 PRO A C 1
ATOM 1383 O O . PRO A 1 172 ? 8.027 -3.748 16.845 1.00 51.44 172 PRO A O 1
ATOM 1386 N N . LYS A 1 173 ? 8.090 -5.309 15.239 1.00 47.81 173 LYS A N 1
ATOM 1387 C CA . LYS A 1 173 ? 9.557 -5.475 15.283 1.00 47.81 173 LYS A CA 1
ATOM 1388 C C . LYS A 1 173 ? 10.287 -4.169 14.913 1.00 47.81 173 LYS A C 1
ATOM 1390 O O . LYS A 1 173 ? 11.444 -3.978 15.278 1.00 47.81 173 LYS A O 1
ATOM 1395 N N . THR A 1 174 ? 9.612 -3.265 14.199 1.00 49.47 174 THR A N 1
ATOM 1396 C CA . THR A 1 174 ? 10.097 -1.926 13.849 1.00 49.47 174 THR A CA 1
ATOM 1397 C C . THR A 1 174 ? 8.937 -0.933 13.951 1.00 49.47 174 THR A C 1
ATOM 1399 O O . THR A 1 174 ? 7.964 -1.045 13.211 1.00 49.47 174 THR A O 1
ATOM 1402 N N . GLY A 1 175 ? 9.008 0.004 14.899 1.00 55.50 175 GLY A N 1
ATOM 1403 C CA . GLY A 1 175 ? 7.959 1.008 15.116 1.00 55.50 175 GLY A CA 1
ATOM 1404 C C . GLY A 1 175 ? 7.801 1.979 13.946 1.00 55.50 175 GLY A C 1
ATOM 1405 O O . GLY A 1 175 ? 8.763 2.241 13.220 1.00 55.50 175 GLY A O 1
ATOM 1406 N N . ALA A 1 176 ? 6.597 2.539 13.797 1.00 62.84 176 ALA A N 1
ATOM 1407 C CA . ALA A 1 176 ? 6.351 3.636 12.865 1.00 62.84 176 ALA A CA 1
ATOM 1408 C C . ALA A 1 176 ? 7.272 4.825 13.177 1.00 62.84 176 ALA A C 1
ATOM 1410 O O . ALA A 1 176 ? 7.603 5.089 14.335 1.00 62.84 176 ALA A O 1
ATOM 1411 N N . LYS A 1 177 ? 7.685 5.555 12.142 1.00 70.38 177 LYS A N 1
ATOM 1412 C CA . LYS A 1 177 ? 8.474 6.787 12.245 1.00 70.38 177 LYS A CA 1
ATOM 1413 C C . LYS A 1 177 ? 7.554 7.990 12.066 1.00 70.38 177 LYS A C 1
ATOM 1415 O O . LYS A 1 177 ? 6.554 7.928 11.363 1.00 70.38 177 LYS A O 1
ATOM 1420 N N . MET A 1 178 ? 7.933 9.139 12.631 1.00 74.94 178 MET A N 1
ATOM 1421 C CA . MET A 1 178 ? 7.179 10.395 12.454 1.00 74.94 178 MET A CA 1
ATOM 1422 C C . MET A 1 178 ? 6.951 10.750 10.972 1.00 74.94 178 MET A C 1
ATOM 1424 O O . MET A 1 178 ? 5.939 11.349 10.622 1.00 74.94 178 MET A O 1
ATOM 1428 N N . ASP A 1 179 ? 7.880 10.364 10.096 1.00 71.38 179 ASP A N 1
ATOM 1429 C CA . ASP A 1 179 ? 7.800 10.630 8.659 1.00 71.38 179 ASP A CA 1
ATOM 1430 C C . ASP A 1 179 ? 6.688 9.849 7.947 1.00 71.38 179 ASP A C 1
ATOM 1432 O O . ASP A 1 179 ? 6.177 10.346 6.942 1.00 71.38 179 ASP A O 1
ATOM 1436 N N . ASP A 1 180 ? 6.256 8.713 8.501 1.00 67.44 180 ASP A N 1
ATOM 1437 C CA . ASP A 1 180 ? 5.168 7.888 7.955 1.00 67.44 180 ASP A CA 1
ATOM 1438 C C . ASP A 1 180 ? 3.806 8.593 8.081 1.00 67.44 180 ASP A C 1
ATOM 1440 O O . ASP A 1 180 ? 2.895 8.384 7.280 1.00 67.44 180 ASP A O 1
ATOM 1444 N N . TYR A 1 181 ? 3.682 9.508 9.048 1.00 75.19 181 TYR A N 1
ATOM 1445 C CA . TYR A 1 181 ? 2.467 10.288 9.291 1.00 75.19 181 TYR A CA 1
ATOM 1446 C C . TYR A 1 181 ? 2.320 11.470 8.326 1.00 75.19 181 TYR A C 1
ATOM 1448 O O . TYR A 1 181 ? 1.230 12.013 8.156 1.00 75.19 181 TYR A O 1
ATOM 1456 N N . VAL A 1 182 ? 3.404 11.882 7.663 1.00 77.56 182 VAL A N 1
ATOM 1457 C CA . VAL A 1 182 ? 3.405 13.081 6.819 1.00 77.56 182 VAL A CA 1
ATOM 1458 C C . VAL A 1 182 ? 2.530 12.926 5.561 1.00 77.56 182 VAL A C 1
ATOM 1460 O O . VAL A 1 182 ? 1.683 13.795 5.344 1.00 77.56 182 VAL A O 1
ATOM 1463 N N . PRO A 1 183 ? 2.639 11.847 4.755 1.00 70.38 183 PRO A N 1
ATOM 1464 C CA . PRO A 1 183 ? 1.765 11.644 3.593 1.00 70.38 183 PRO A CA 1
ATOM 1465 C C . PRO A 1 183 ? 0.275 11.551 3.952 1.00 70.38 183 PRO A C 1
ATOM 1467 O O . PRO A 1 183 ? -0.583 11.932 3.159 1.00 70.38 183 PRO A O 1
ATOM 1470 N N . ALA A 1 184 ? -0.035 11.073 5.155 1.00 70.88 184 ALA A N 1
ATOM 1471 C CA . ALA A 1 184 ? -1.398 10.948 5.660 1.00 70.88 184 ALA A CA 1
ATOM 1472 C C . ALA A 1 184 ? -2.067 12.279 5.912 1.00 70.88 184 ALA A C 1
ATOM 1474 O O . ALA A 1 184 ? -3.176 12.527 5.449 1.00 70.88 184 ALA A O 1
ATOM 1475 N N . LEU A 1 185 ? -1.347 13.145 6.622 1.00 78.44 185 LEU A N 1
ATOM 1476 C CA . LEU A 1 185 ? -1.792 14.496 6.895 1.00 78.44 185 LEU A CA 1
ATOM 1477 C C . LEU A 1 185 ? -1.969 15.250 5.578 1.00 78.44 185 LEU A C 1
ATOM 1479 O O . LEU A 1 185 ? -2.964 15.940 5.413 1.00 78.44 185 LEU A O 1
ATOM 1483 N N . MET A 1 186 ? -1.081 15.045 4.598 1.00 77.31 186 MET A N 1
ATOM 1484 C CA . MET A 1 186 ? -1.250 15.620 3.258 1.00 77.31 186 MET A CA 1
ATOM 1485 C C . MET A 1 186 ? -2.536 15.132 2.566 1.00 77.31 186 MET A C 1
ATOM 1487 O O . MET A 1 186 ? -3.246 15.951 1.984 1.00 77.31 186 MET A O 1
ATOM 1491 N N . LYS A 1 187 ? -2.867 13.832 2.643 1.00 72.81 187 LYS A N 1
ATOM 1492 C CA . LYS A 1 187 ? -4.127 13.284 2.102 1.00 72.81 187 LYS A CA 1
ATOM 1493 C C . LYS A 1 187 ? -5.358 13.848 2.821 1.00 72.81 187 LYS A C 1
ATOM 1495 O O . LYS A 1 187 ? -6.288 14.271 2.143 1.00 72.81 187 LYS A O 1
ATOM 1500 N N . ALA A 1 188 ? -5.341 13.907 4.153 1.00 75.88 188 ALA A N 1
ATOM 1501 C CA . ALA A 1 188 ? -6.442 14.443 4.958 1.00 75.88 188 ALA A CA 1
ATOM 1502 C C . ALA A 1 188 ? -6.688 15.936 4.681 1.00 75.88 188 ALA A C 1
ATOM 1504 O O . ALA A 1 188 ? -7.827 16.341 4.468 1.00 75.88 188 ALA A O 1
ATOM 1505 N N . ILE A 1 189 ? -5.619 16.744 4.612 1.00 78.75 189 ILE A N 1
ATOM 1506 C CA . ILE A 1 189 ? -5.706 18.171 4.260 1.00 78.75 189 ILE A CA 1
ATOM 1507 C C . ILE A 1 189 ? -6.309 18.326 2.860 1.00 78.75 189 ILE A C 1
ATOM 1509 O O . ILE A 1 189 ? -7.217 19.124 2.653 1.00 78.75 189 ILE A O 1
ATOM 1513 N N . LYS A 1 190 ? -5.830 17.539 1.888 1.00 70.62 190 LYS A N 1
ATOM 1514 C CA . LYS A 1 190 ? -6.308 17.598 0.500 1.00 70.62 190 LYS A CA 1
ATOM 1515 C C . LYS A 1 190 ? -7.787 17.231 0.369 1.00 70.62 190 LYS A C 1
ATOM 1517 O O . LYS A 1 190 ? -8.489 17.844 -0.426 1.00 70.62 190 LYS A O 1
ATOM 1522 N N . ALA A 1 191 ? -8.238 16.226 1.109 1.00 67.75 191 ALA A N 1
ATOM 1523 C CA . ALA A 1 191 ? -9.625 15.782 1.084 1.00 67.75 191 ALA A CA 1
ATOM 1524 C C . ALA A 1 191 ? -10.581 16.724 1.836 1.00 67.75 191 ALA A C 1
ATOM 1526 O O . ALA A 1 191 ? -11.780 16.480 1.848 1.00 67.75 191 ALA A O 1
ATOM 1527 N N . GLY A 1 192 ? -10.070 17.789 2.467 1.00 72.75 192 GLY A N 1
ATOM 1528 C CA . GLY A 1 192 ? -10.879 18.699 3.278 1.00 72.75 192 GLY A CA 1
ATOM 1529 C C . GLY A 1 192 ? -11.297 18.112 4.628 1.00 72.75 192 GLY A C 1
ATOM 1530 O O . GLY A 1 192 ? -12.092 18.725 5.332 1.00 72.75 192 GLY A O 1
ATOM 1531 N N . VAL A 1 193 ? -10.743 16.957 5.014 1.00 76.44 193 VAL A N 1
ATOM 1532 C CA . VAL A 1 193 ? -10.996 16.306 6.311 1.00 76.44 193 VAL A CA 1
ATOM 1533 C C . VAL A 1 193 ? -10.420 17.140 7.459 1.00 76.44 193 VAL A C 1
ATOM 1535 O O . VAL A 1 193 ? -10.964 17.164 8.560 1.00 76.44 193 VAL A O 1
ATOM 1538 N N . VAL A 1 194 ? -9.315 17.847 7.206 1.00 84.12 194 VAL A N 1
ATOM 1539 C CA . VAL A 1 194 ? -8.701 18.771 8.161 1.00 84.12 194 VAL A CA 1
ATOM 1540 C C . VAL A 1 194 ? -8.317 20.069 7.464 1.00 84.12 194 VAL A C 1
ATOM 1542 O O . VAL A 1 194 ? -7.787 20.059 6.353 1.00 84.12 194 VAL A O 1
ATOM 1545 N N . ASN A 1 195 ? -8.561 21.199 8.125 1.00 86.12 195 ASN A N 1
ATOM 1546 C CA . ASN A 1 195 ? -8.180 22.496 7.581 1.00 86.12 195 ASN A CA 1
ATOM 1547 C C . ASN A 1 195 ? -6.656 22.633 7.502 1.00 86.12 195 ASN A C 1
ATOM 1549 O O . ASN A 1 195 ? -5.909 22.146 8.354 1.00 86.12 195 ASN A O 1
ATOM 1553 N N . GLU A 1 196 ? -6.193 23.380 6.505 1.00 88.12 196 GLU A N 1
ATOM 1554 C CA . GLU A 1 196 ? -4.777 23.646 6.269 1.00 88.12 196 GLU A CA 1
ATOM 1555 C C . GLU A 1 196 ? -4.217 24.711 7.225 1.00 88.12 196 GLU A C 1
ATOM 1557 O O . GLU A 1 196 ? -3.805 25.801 6.836 1.00 88.12 196 GLU A O 1
ATOM 1562 N N . ASN A 1 197 ? -4.200 24.402 8.516 1.00 91.81 197 ASN A N 1
ATOM 1563 C CA . ASN A 1 197 ? -3.499 25.197 9.511 1.00 91.81 197 ASN A CA 1
ATOM 1564 C C . ASN A 1 197 ? -2.877 24.295 10.579 1.00 91.81 197 ASN A C 1
ATOM 1566 O O . ASN A 1 197 ? -3.267 23.145 10.775 1.00 91.81 197 ASN A O 1
ATOM 1570 N N . LEU A 1 198 ? -1.858 24.818 11.259 1.00 91.19 198 LEU A N 1
ATOM 1571 C CA . LEU A 1 198 ? -1.044 24.027 12.178 1.00 91.19 198 LEU A CA 1
ATOM 1572 C C . LEU A 1 198 ? -1.850 23.443 13.341 1.00 91.19 198 LEU A C 1
ATOM 1574 O O . LEU A 1 198 ? -1.590 22.309 13.740 1.00 91.19 198 LEU A O 1
ATOM 1578 N N . GLU A 1 199 ? -2.796 24.203 13.885 1.00 91.44 199 GLU A N 1
ATOM 1579 C CA . GLU A 1 199 ? -3.556 23.786 15.060 1.00 91.44 199 GLU A CA 1
ATOM 1580 C C . GLU A 1 199 ? -4.557 22.684 14.720 1.00 91.44 199 GLU A C 1
ATOM 1582 O O . GLU A 1 199 ? -4.586 21.673 15.423 1.00 91.44 199 GLU A O 1
ATOM 1587 N N . ASP A 1 200 ? -5.277 22.802 13.604 1.00 89.75 200 ASP A N 1
ATOM 1588 C CA . ASP A 1 200 ? -6.220 21.774 13.159 1.00 89.75 200 ASP A CA 1
ATOM 1589 C C . ASP A 1 200 ? -5.497 20.484 12.757 1.00 89.75 200 ASP A C 1
ATOM 1591 O O . ASP A 1 200 ? -5.882 19.401 13.197 1.00 89.75 200 ASP A O 1
ATOM 1595 N N . VAL A 1 201 ? -4.377 20.580 12.030 1.00 88.75 201 VAL A N 1
ATOM 1596 C CA . VAL A 1 201 ? -3.547 19.413 11.678 1.00 88.75 201 VAL A CA 1
ATOM 1597 C C . VAL A 1 201 ? -2.974 18.740 12.928 1.00 88.75 201 VAL A C 1
ATOM 1599 O O . VAL A 1 201 ? -2.960 17.512 13.019 1.00 88.75 201 VAL A O 1
ATOM 1602 N N . LYS A 1 202 ? -2.525 19.517 13.922 1.00 90.06 202 LYS A N 1
ATOM 1603 C CA . LYS A 1 202 ? -2.030 18.984 15.200 1.00 90.06 202 LYS A CA 1
ATOM 1604 C C . LYS A 1 202 ? -3.152 18.311 15.990 1.00 90.06 202 LYS A C 1
ATOM 1606 O O . LYS A 1 202 ? -2.943 17.221 16.518 1.00 90.06 202 LYS A O 1
ATOM 1611 N N . LYS A 1 203 ? -4.330 18.935 16.065 1.00 87.31 203 LYS A N 1
ATOM 1612 C CA . LYS A 1 203 ? -5.506 18.388 16.750 1.00 87.31 203 LYS A CA 1
ATOM 1613 C C . LYS A 1 203 ? -5.956 17.085 16.097 1.00 87.31 203 LYS A C 1
ATOM 1615 O O . LYS A 1 203 ? -6.167 16.111 16.807 1.00 87.31 203 LYS A O 1
ATOM 1620 N N . TYR A 1 204 ? -6.010 17.039 14.768 1.00 84.88 204 TYR A N 1
ATOM 1621 C CA . TYR A 1 204 ? -6.317 15.828 14.009 1.00 84.88 204 TYR A CA 1
ATOM 1622 C C . TYR A 1 204 ? -5.295 14.716 14.282 1.00 84.88 204 TYR A C 1
ATOM 1624 O O . TYR A 1 204 ? -5.659 13.591 14.610 1.00 84.88 204 TYR A O 1
ATOM 1632 N N . LEU A 1 205 ? -4.001 15.044 14.249 1.00 83.19 205 LEU A N 1
ATOM 1633 C CA . LEU A 1 205 ? -2.928 14.093 14.536 1.00 83.19 205 LEU A CA 1
ATOM 1634 C C . LEU A 1 205 ? -3.029 13.503 15.958 1.00 83.19 205 LEU A C 1
ATOM 1636 O O . LEU A 1 205 ? -2.819 12.307 16.144 1.00 83.19 205 LEU A O 1
ATOM 1640 N N . ILE A 1 206 ? -3.352 14.321 16.963 1.00 82.50 206 ILE A N 1
ATOM 1641 C CA . ILE A 1 206 ? -3.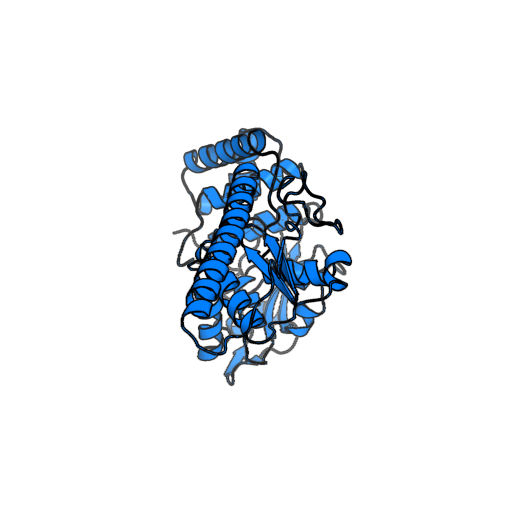439 13.878 18.364 1.00 82.50 206 ILE A CA 1
ATOM 1642 C C . ILE A 1 206 ? -4.741 13.124 18.639 1.00 82.50 206 ILE A C 1
ATOM 1644 O O . ILE A 1 206 ? -4.697 12.062 19.254 1.00 82.50 206 ILE A O 1
ATOM 1648 N N . ASN A 1 207 ? -5.877 13.671 18.213 1.00 78.50 207 ASN A N 1
ATOM 1649 C CA . ASN A 1 207 ? -7.191 13.188 18.627 1.00 78.50 207 ASN A CA 1
ATOM 1650 C C . ASN A 1 207 ? -7.718 12.094 17.701 1.00 78.50 207 ASN A C 1
ATOM 1652 O O . ASN A 1 207 ? -8.232 11.093 18.182 1.00 78.50 207 ASN A O 1
ATOM 1656 N N . GLU A 1 208 ? -7.565 12.265 16.388 1.00 73.31 208 GLU A N 1
ATOM 1657 C CA . GLU A 1 208 ? -8.124 11.331 15.405 1.00 73.31 208 GLU A CA 1
ATOM 1658 C C . GLU A 1 208 ? -7.123 10.230 15.057 1.00 73.31 208 GLU A C 1
ATOM 1660 O O . GLU A 1 208 ? -7.476 9.056 15.017 1.00 73.31 208 GLU A O 1
ATOM 1665 N N . LEU A 1 209 ? -5.850 10.590 14.855 1.00 72.94 209 LEU A N 1
ATOM 1666 C CA . LEU A 1 209 ? -4.797 9.627 14.504 1.00 72.94 209 LEU A CA 1
ATOM 1667 C C . LEU A 1 209 ? -4.058 9.058 15.720 1.00 72.94 209 LEU A C 1
ATOM 1669 O O . LEU A 1 209 ? -3.133 8.260 15.559 1.00 72.94 209 LEU A O 1
ATOM 1673 N N . LEU A 1 210 ? -4.441 9.488 16.928 1.00 73.00 210 LEU A N 1
ATOM 1674 C CA . LEU A 1 210 ? -3.913 9.002 18.204 1.00 73.00 210 LEU A CA 1
ATOM 1675 C C . LEU A 1 210 ? -2.377 9.004 18.271 1.00 73.00 210 LEU A C 1
ATOM 1677 O O . LEU A 1 210 ? -1.764 8.163 18.927 1.00 73.00 210 LEU A O 1
ATOM 1681 N N . PHE A 1 211 ? -1.732 9.969 17.608 1.00 75.31 211 PHE A N 1
ATOM 1682 C CA . PHE A 1 211 ? -0.276 10.043 17.468 1.00 75.31 211 PHE A CA 1
ATOM 1683 C C . PHE A 1 211 ? 0.456 10.068 18.808 1.00 75.31 211 PHE A C 1
ATOM 1685 O O . PHE A 1 211 ? 1.551 9.523 18.924 1.00 75.31 211 PHE A O 1
ATOM 1692 N N . SER A 1 212 ? -0.161 10.651 19.838 1.00 74.25 212 SER A N 1
ATOM 1693 C CA . SER A 1 212 ? 0.361 10.680 21.207 1.00 74.25 212 SER A CA 1
ATOM 1694 C C . SER A 1 212 ? 0.500 9.289 21.834 1.00 74.25 212 SER A C 1
ATOM 1696 O O . SER A 1 212 ? 1.331 9.114 22.723 1.00 74.25 212 SER A O 1
ATOM 1698 N N . LYS A 1 213 ? -0.252 8.286 21.356 1.00 71.12 213 LYS A N 1
ATOM 1699 C CA . LYS A 1 213 ? -0.107 6.890 21.793 1.00 71.12 213 LYS A CA 1
ATOM 1700 C C . LYS A 1 213 ? 1.193 6.251 21.277 1.00 71.12 213 LYS A C 1
ATOM 1702 O O . LYS A 1 213 ? 1.708 5.353 21.935 1.00 71.12 213 LYS A O 1
ATOM 1707 N N . VAL A 1 214 ? 1.749 6.736 20.158 1.00 69.31 214 VAL A N 1
ATOM 1708 C CA . VAL A 1 214 ? 3.019 6.254 19.566 1.00 69.31 214 VAL A CA 1
ATOM 1709 C C . VAL A 1 214 ? 4.194 7.170 19.922 1.00 69.31 214 VAL A C 1
ATOM 1711 O O . VAL A 1 214 ? 5.272 6.706 20.290 1.00 69.31 214 VAL A O 1
ATOM 1714 N N . PHE A 1 215 ? 3.983 8.485 19.856 1.00 75.25 215 PHE A N 1
ATOM 1715 C CA . PHE A 1 215 ? 4.967 9.520 20.158 1.00 75.25 215 PHE A CA 1
ATOM 1716 C C . PHE A 1 215 ? 4.427 10.439 21.264 1.00 75.25 215 PHE A C 1
ATOM 1718 O O . PHE A 1 215 ? 3.762 11.434 20.966 1.00 75.25 215 PHE A O 1
ATOM 1725 N N . PRO A 1 216 ? 4.732 10.162 22.544 1.00 71.19 216 PRO A N 1
ATOM 1726 C CA . PRO A 1 216 ? 4.077 10.820 23.681 1.00 71.19 216 PRO A CA 1
ATOM 1727 C C . PRO A 1 216 ? 4.385 12.320 23.808 1.00 71.19 216 PRO A C 1
ATOM 1729 O O . PRO A 1 216 ? 3.664 13.052 24.482 1.00 71.19 216 PRO A O 1
ATOM 1732 N N . HIS A 1 217 ? 5.442 12.813 23.159 1.00 76.31 217 HIS A N 1
ATOM 1733 C CA . HIS A 1 217 ? 5.823 14.221 23.228 1.00 76.31 217 HIS A CA 1
ATOM 1734 C C . HIS A 1 217 ? 5.034 15.085 22.236 1.00 76.31 217 HIS A C 1
ATOM 1736 O O . HIS A 1 217 ? 5.133 14.918 21.020 1.00 76.31 217 HIS A O 1
ATOM 1742 N N . THR A 1 218 ? 4.344 16.107 22.741 1.00 71.56 218 THR A N 1
ATOM 1743 C CA . THR A 1 218 ? 3.583 17.085 21.937 1.00 71.56 218 THR A CA 1
ATOM 1744 C C . THR A 1 218 ? 4.444 17.829 20.908 1.00 71.56 218 THR A C 1
ATOM 1746 O O . THR A 1 218 ? 3.972 18.148 19.816 1.00 71.56 218 THR A O 1
ATOM 1749 N N . ALA A 1 219 ? 5.733 18.041 21.195 1.00 80.56 219 ALA A N 1
ATOM 1750 C CA . ALA A 1 219 ? 6.690 18.614 20.246 1.00 80.56 219 ALA A CA 1
ATOM 1751 C C . ALA A 1 219 ? 6.834 17.773 18.959 1.00 80.56 219 ALA A C 1
ATOM 1753 O O . ALA A 1 219 ? 7.030 18.332 17.876 1.00 80.56 219 ALA A O 1
ATOM 1754 N N . SER A 1 220 ? 6.677 16.448 19.052 1.00 82.44 220 SER A N 1
ATOM 1755 C CA . SER A 1 220 ? 6.695 15.528 17.909 1.00 82.44 220 SER A CA 1
ATOM 1756 C C . SER A 1 220 ? 5.492 15.747 16.994 1.00 82.44 220 SER A C 1
ATOM 1758 O O . SER A 1 220 ? 5.646 15.761 15.770 1.00 82.44 220 SER A O 1
ATOM 1760 N N . ALA A 1 221 ? 4.310 15.992 17.571 1.00 84.12 221 ALA A N 1
ATOM 1761 C CA . ALA A 1 221 ? 3.099 16.285 16.809 1.00 84.12 221 ALA A CA 1
ATOM 1762 C C . ALA A 1 221 ? 3.246 17.612 16.052 1.00 84.12 221 ALA A C 1
ATOM 1764 O O . ALA A 1 221 ? 3.034 17.667 14.842 1.00 84.12 221 ALA A O 1
ATOM 1765 N N . THR A 1 222 ? 3.735 18.657 16.728 1.00 87.25 222 THR A N 1
ATOM 1766 C CA . THR A 1 222 ? 4.019 19.960 16.106 1.00 87.25 222 THR A CA 1
ATOM 1767 C C . THR A 1 222 ? 5.044 19.848 14.976 1.00 87.25 222 THR A C 1
ATOM 1769 O O . THR A 1 222 ? 4.851 20.426 13.907 1.00 87.25 222 THR A O 1
ATOM 1772 N N . LYS A 1 223 ? 6.138 19.100 15.178 1.00 87.69 223 LYS A N 1
ATOM 1773 C CA . LYS A 1 223 ? 7.174 18.892 14.152 1.00 87.69 223 LYS A CA 1
ATOM 1774 C C . LYS A 1 223 ? 6.612 18.177 12.921 1.00 87.69 223 LYS A C 1
ATOM 1776 O O . LYS A 1 223 ? 6.893 18.591 11.798 1.00 87.69 223 LYS A O 1
ATOM 1781 N N . THR A 1 224 ? 5.805 17.143 13.135 1.00 86.38 224 THR A N 1
ATOM 1782 C CA . THR A 1 224 ? 5.181 16.345 12.070 1.00 86.38 224 THR A CA 1
ATOM 1783 C C . THR A 1 224 ? 4.147 17.162 11.298 1.00 86.38 224 THR A C 1
ATOM 1785 O O . THR A 1 224 ? 4.205 17.210 10.071 1.00 86.38 224 THR A O 1
ATOM 1788 N N . ALA A 1 225 ? 3.280 17.900 11.997 1.00 88.50 225 ALA A N 1
ATOM 1789 C CA . ALA A 1 225 ? 2.291 18.791 11.392 1.00 88.50 225 ALA A CA 1
ATOM 1790 C C . ALA A 1 225 ? 2.949 19.906 10.560 1.00 88.50 225 ALA A C 1
ATOM 1792 O O . ALA A 1 225 ? 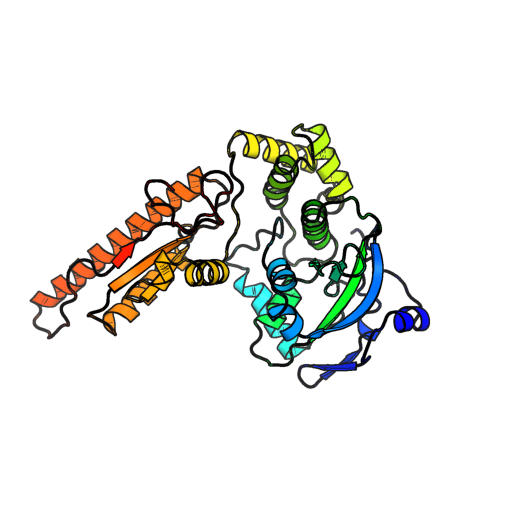2.591 20.102 9.399 1.00 88.50 225 ALA A O 1
ATOM 1793 N N . LYS A 1 226 ? 3.985 20.576 11.093 1.00 88.44 226 LYS A N 1
ATOM 1794 C CA . LYS A 1 226 ? 4.774 21.565 10.332 1.00 88.44 226 LYS A CA 1
ATOM 1795 C C . LYS A 1 226 ? 5.409 20.949 9.092 1.00 88.44 226 LYS A C 1
ATOM 1797 O O . LYS A 1 226 ? 5.409 21.573 8.038 1.00 88.44 226 LYS A O 1
ATOM 1802 N N . LYS A 1 227 ? 5.948 19.732 9.204 1.00 85.62 227 LYS A N 1
ATOM 1803 C CA . LYS A 1 227 ? 6.550 19.018 8.074 1.00 85.62 227 LYS A CA 1
ATOM 1804 C C . LYS A 1 227 ? 5.514 18.660 7.010 1.00 85.62 227 LYS A C 1
ATOM 1806 O O . LYS A 1 227 ? 5.830 18.792 5.835 1.00 85.62 227 LYS A O 1
ATOM 1811 N N . ALA A 1 228 ? 4.301 18.268 7.395 1.00 83.00 228 ALA A N 1
ATOM 1812 C CA . ALA A 1 228 ? 3.207 18.000 6.464 1.00 83.00 228 ALA A CA 1
ATOM 1813 C C . ALA A 1 228 ? 2.717 19.260 5.751 1.00 83.00 228 ALA A C 1
ATOM 1815 O O . ALA A 1 228 ? 2.634 19.252 4.529 1.00 83.00 228 ALA A O 1
ATOM 1816 N N . LEU A 1 229 ? 2.489 20.355 6.480 1.00 85.62 229 LEU A N 1
ATOM 1817 C CA . LEU A 1 229 ? 2.106 21.642 5.890 1.00 85.62 229 LEU A CA 1
ATOM 1818 C C . LEU A 1 229 ? 3.196 22.181 4.961 1.00 85.62 229 LEU A C 1
ATOM 1820 O O . LEU A 1 229 ? 2.914 22.549 3.826 1.00 85.62 229 LEU A O 1
ATOM 1824 N N . LYS A 1 230 ? 4.460 22.133 5.403 1.00 82.00 230 LYS A N 1
ATOM 1825 C CA . LYS A 1 230 ? 5.612 22.519 4.586 1.00 82.00 230 LYS A CA 1
ATOM 1826 C C . LYS A 1 230 ? 5.709 21.655 3.327 1.00 82.00 230 LYS A C 1
ATOM 1828 O O . LYS A 1 230 ? 5.766 22.199 2.232 1.00 82.00 230 LYS A O 1
ATOM 1833 N N . ARG A 1 231 ? 5.649 20.322 3.448 1.00 71.31 231 ARG A N 1
ATOM 1834 C CA . ARG A 1 231 ? 5.664 19.428 2.279 1.00 71.31 231 ARG A CA 1
ATOM 1835 C C . ARG A 1 231 ? 4.458 19.640 1.374 1.00 71.31 231 ARG A C 1
ATOM 1837 O O . ARG A 1 231 ? 4.639 19.575 0.177 1.00 71.31 231 ARG A O 1
ATOM 1844 N N . LYS A 1 232 ? 3.270 19.940 1.894 1.00 69.50 232 LYS A N 1
ATOM 1845 C CA . LYS A 1 232 ? 2.102 20.280 1.070 1.00 69.50 232 LYS A CA 1
ATOM 1846 C C . LYS A 1 232 ? 2.301 21.599 0.317 1.00 69.50 232 LYS A C 1
ATOM 1848 O O . LYS A 1 232 ? 1.917 21.687 -0.842 1.00 69.50 232 LYS A O 1
ATOM 1853 N N . SER A 1 233 ? 2.941 22.592 0.941 1.00 68.56 233 SER A N 1
ATOM 1854 C CA . SER A 1 233 ? 3.297 23.858 0.281 1.00 68.56 233 SER A CA 1
ATOM 1855 C C . SER A 1 233 ? 4.442 23.725 -0.734 1.00 68.56 233 SER A C 1
ATOM 1857 O O . SER A 1 233 ? 4.463 24.442 -1.725 1.00 68.56 233 SER A O 1
ATOM 1859 N N . GLU A 1 234 ? 5.384 22.803 -0.509 1.00 62.50 234 GLU A N 1
ATOM 1860 C CA . GLU A 1 234 ? 6.554 22.563 -1.375 1.00 62.50 234 GLU A CA 1
ATOM 1861 C C . GLU A 1 234 ? 6.310 21.466 -2.424 1.00 62.50 234 GLU A C 1
ATOM 1863 O O . GLU A 1 234 ? 7.073 21.303 -3.374 1.00 62.50 234 GLU A O 1
ATOM 1868 N N . SER A 1 235 ? 5.291 20.640 -2.225 1.00 52.41 235 SER A N 1
ATOM 1869 C CA . SER A 1 235 ? 4.949 19.479 -3.037 1.00 52.41 235 SER A CA 1
ATOM 1870 C C . SER A 1 235 ? 3.428 19.366 -3.070 1.00 52.41 235 SER A C 1
ATOM 1872 O O . SER A 1 235 ? 2.812 18.739 -2.212 1.00 52.41 235 SER A O 1
ATOM 1874 N N . GLU A 1 236 ? 2.822 19.945 -4.105 1.00 50.22 236 GLU A N 1
ATOM 1875 C CA . GLU A 1 236 ? 1.388 19.816 -4.413 1.00 50.22 236 GLU A CA 1
ATOM 1876 C C . GLU A 1 236 ? 0.925 18.348 -4.573 1.00 50.22 236 GLU A C 1
ATOM 1878 O O . GLU A 1 236 ? -0.274 18.073 -4.610 1.00 50.22 236 GLU A O 1
ATOM 1883 N N . PHE A 1 237 ? 1.843 17.379 -4.682 1.00 55.12 237 PHE A N 1
ATOM 1884 C CA . PHE A 1 237 ? 1.540 16.042 -5.186 1.00 55.12 237 PHE A CA 1
ATOM 1885 C C . PHE A 1 237 ? 1.714 14.962 -4.122 1.00 55.12 237 PHE A C 1
ATOM 1887 O O . PHE A 1 237 ? 2.806 14.727 -3.613 1.00 55.12 237 PHE A O 1
ATOM 1894 N N . VAL A 1 238 ? 0.619 14.263 -3.832 1.00 58.44 238 VAL A N 1
ATOM 1895 C CA . VAL A 1 238 ? 0.639 12.964 -3.158 1.00 58.44 238 VAL A CA 1
ATOM 1896 C C . VAL A 1 238 ? 0.858 11.893 -4.227 1.00 58.44 238 VAL A C 1
ATOM 1898 O O . VAL A 1 238 ? 0.177 11.914 -5.255 1.00 58.44 238 VAL A O 1
ATOM 1901 N N . LEU A 1 239 ? 1.801 10.980 -3.985 1.00 61.38 239 LEU A N 1
ATOM 1902 C CA . LEU A 1 239 ? 1.992 9.787 -4.808 1.00 61.38 239 LEU A CA 1
ATOM 1903 C C . LEU A 1 239 ? 0.951 8.719 -4.432 1.00 61.38 239 LEU A C 1
ATOM 1905 O O . LEU A 1 239 ? 0.804 8.374 -3.256 1.00 61.38 239 LEU A O 1
ATOM 1909 N N . GLU A 1 240 ? 0.271 8.160 -5.425 1.00 62.59 240 GLU A N 1
ATOM 1910 C CA . GLU A 1 240 ? -0.396 6.867 -5.317 1.00 62.59 240 GLU A CA 1
ATOM 1911 C C . GLU A 1 240 ? 0.673 5.777 -5.438 1.00 62.59 240 GLU A C 1
ATOM 1913 O O . GLU A 1 240 ? 1.227 5.509 -6.509 1.00 62.59 240 GLU A O 1
ATOM 1918 N N . ARG A 1 241 ? 1.060 5.227 -4.284 1.00 61.03 241 ARG A N 1
ATOM 1919 C CA . ARG A 1 241 ? 2.029 4.134 -4.223 1.00 61.03 241 ARG A CA 1
ATOM 1920 C C . ARG A 1 241 ? 1.416 2.929 -4.935 1.00 61.03 241 ARG A C 1
ATOM 1922 O O . ARG A 1 241 ? 0.324 2.507 -4.577 1.00 61.03 241 ARG A O 1
ATOM 1929 N N . MET A 1 242 ? 2.131 2.423 -5.931 1.00 65.25 242 MET A N 1
ATOM 1930 C CA . MET A 1 242 ? 1.798 1.196 -6.643 1.00 65.25 242 MET A CA 1
ATOM 1931 C C . MET A 1 242 ? 2.998 0.269 -6.527 1.00 65.25 242 MET A C 1
ATOM 1933 O O . MET A 1 242 ? 4.132 0.698 -6.774 1.00 65.25 242 MET A O 1
ATOM 1937 N N . GLU A 1 243 ? 2.752 -0.978 -6.150 1.00 68.38 243 GLU A N 1
ATOM 1938 C CA . GLU A 1 243 ? 3.764 -2.023 -6.211 1.00 68.38 243 GLU A CA 1
ATOM 1939 C C . GLU A 1 243 ? 3.826 -2.632 -7.615 1.00 68.38 243 GLU A C 1
ATOM 1941 O O . GLU A 1 243 ? 3.015 -2.328 -8.494 1.00 68.38 243 GLU A O 1
ATOM 1946 N N . LEU A 1 244 ? 4.831 -3.477 -7.858 1.00 74.50 244 LEU A N 1
ATOM 1947 C CA . LEU A 1 244 ? 5.058 -4.070 -9.179 1.00 74.50 244 LEU A CA 1
ATOM 1948 C C . LEU A 1 244 ? 3.802 -4.763 -9.731 1.00 74.50 244 LEU A C 1
ATOM 1950 O O . LEU A 1 244 ? 3.500 -4.640 -10.918 1.00 74.50 244 LEU A O 1
ATOM 1954 N N . ASP A 1 245 ? 3.071 -5.480 -8.882 1.00 73.50 245 ASP A N 1
ATOM 1955 C CA . ASP A 1 245 ? 1.886 -6.217 -9.311 1.00 73.50 245 ASP A CA 1
ATOM 1956 C C . ASP A 1 245 ? 0.691 -5.293 -9.576 1.00 73.50 245 ASP A C 1
ATOM 1958 O O . ASP A 1 245 ? -0.005 -5.496 -10.570 1.00 73.50 245 ASP A O 1
ATOM 1962 N N . ASP A 1 246 ? 0.528 -4.201 -8.822 1.00 68.88 246 ASP A N 1
ATOM 1963 C CA . ASP A 1 246 ? -0.458 -3.156 -9.141 1.00 68.88 246 ASP A CA 1
ATOM 1964 C C . ASP A 1 246 ? -0.167 -2.524 -10.502 1.00 68.88 246 ASP A C 1
ATOM 1966 O O . ASP A 1 246 ? -1.068 -2.274 -11.303 1.00 68.88 246 ASP A O 1
ATOM 1970 N N . VAL A 1 247 ? 1.115 -2.286 -10.786 1.00 80.19 247 VAL A N 1
ATOM 1971 C CA . VAL A 1 247 ? 1.576 -1.736 -12.061 1.00 80.19 247 VAL A CA 1
ATOM 1972 C C . VAL A 1 247 ? 1.322 -2.714 -13.210 1.00 80.19 247 VAL A C 1
ATOM 1974 O O . VAL A 1 247 ? 0.882 -2.288 -14.280 1.00 80.19 247 VAL A O 1
ATOM 1977 N N . LYS A 1 248 ? 1.528 -4.020 -13.002 1.00 82.06 248 LYS A N 1
ATOM 1978 C CA . LYS A 1 248 ? 1.169 -5.056 -13.986 1.00 82.06 248 LYS A CA 1
ATOM 1979 C C . LYS A 1 248 ? -0.340 -5.121 -14.205 1.00 82.06 248 LYS A C 1
ATOM 1981 O O . LYS A 1 248 ? -0.776 -5.195 -15.352 1.00 82.06 248 LYS A O 1
ATOM 1986 N N . VAL A 1 249 ? -1.146 -5.053 -13.142 1.00 78.38 249 VAL A N 1
ATOM 1987 C CA . VAL A 1 249 ? -2.613 -5.029 -13.241 1.00 78.38 249 VAL A CA 1
ATOM 1988 C C . VAL A 1 249 ? -3.067 -3.790 -14.008 1.00 78.38 249 VAL A C 1
ATOM 1990 O O . VAL A 1 249 ? -3.824 -3.915 -14.972 1.00 78.38 249 VAL A O 1
ATOM 1993 N N . TRP A 1 250 ? -2.558 -2.609 -13.656 1.00 82.56 250 TRP A N 1
ATOM 1994 C CA . TRP A 1 250 ? -2.818 -1.368 -14.383 1.00 82.56 250 TRP A CA 1
ATOM 1995 C C . TRP A 1 250 ? -2.407 -1.488 -15.854 1.00 82.56 250 TRP A C 1
ATOM 1997 O O . TRP A 1 250 ? -3.192 -1.181 -16.749 1.00 82.56 250 TRP A O 1
ATOM 2007 N N . GLY A 1 251 ? -1.219 -2.030 -16.122 1.00 84.62 251 GLY A N 1
ATOM 2008 C CA . GLY A 1 251 ? -0.711 -2.237 -17.471 1.00 84.62 251 GLY A CA 1
ATOM 2009 C C . GLY A 1 251 ? -1.543 -3.220 -18.297 1.00 84.62 251 GLY A C 1
ATOM 2010 O O . GLY A 1 251 ? -1.787 -2.963 -19.471 1.00 84.62 251 GLY A O 1
ATOM 2011 N N . SER A 1 252 ? -2.058 -4.290 -17.685 1.00 81.94 252 SER A N 1
ATOM 2012 C CA . SER A 1 252 ? -2.945 -5.262 -18.344 1.00 81.94 252 SER A CA 1
ATOM 2013 C C . SER A 1 252 ? -4.296 -4.660 -18.753 1.00 81.94 252 SER A C 1
ATOM 2015 O O . SER A 1 252 ? -4.910 -5.095 -19.730 1.00 81.94 252 SER A O 1
ATOM 2017 N N . ARG A 1 253 ? -4.749 -3.633 -18.021 1.00 79.69 253 ARG A N 1
ATOM 2018 C CA . ARG A 1 253 ? -5.968 -2.865 -18.310 1.00 79.69 253 ARG A CA 1
ATOM 2019 C C . ARG A 1 253 ? -5.708 -1.720 -19.289 1.00 79.69 253 ARG A C 1
ATOM 2021 O O . ARG A 1 253 ? -6.638 -1.279 -19.959 1.00 79.69 253 ARG A O 1
ATOM 2028 N N . ASN A 1 254 ? -4.463 -1.257 -19.401 1.00 82.38 254 ASN A N 1
ATOM 2029 C CA . ASN A 1 254 ? -4.095 -0.156 -20.276 1.00 82.38 254 ASN A CA 1
ATOM 2030 C C . ASN A 1 254 ? -4.079 -0.609 -21.754 1.00 82.38 254 ASN A C 1
ATOM 2032 O O . ASN A 1 254 ? -3.229 -1.416 -22.144 1.00 82.38 254 ASN A O 1
ATOM 2036 N N . PRO A 1 255 ? -4.951 -0.062 -22.622 1.00 78.25 255 PRO A N 1
ATOM 2037 C CA . PRO A 1 255 ? -5.070 -0.508 -24.010 1.00 78.25 255 PRO A CA 1
ATOM 2038 C C . PRO A 1 255 ? -3.810 -0.248 -24.850 1.00 78.25 255 PRO A C 1
ATOM 2040 O O . PRO A 1 255 ? -3.565 -0.978 -25.808 1.00 78.25 255 PRO A O 1
ATOM 2043 N N . LYS A 1 256 ? -2.986 0.751 -24.495 1.00 79.75 256 LYS A N 1
ATOM 2044 C CA . LYS A 1 256 ? -1.711 1.017 -25.180 1.00 79.75 256 LYS A CA 1
ATOM 2045 C C . LYS A 1 256 ? -0.631 0.008 -24.826 1.00 79.75 256 LYS A C 1
ATOM 2047 O O . LYS A 1 256 ? 0.296 -0.115 -25.607 1.00 79.75 256 LYS A O 1
ATOM 2052 N N . ILE A 1 257 ? -0.726 -0.665 -23.678 1.00 84.94 257 ILE A N 1
ATOM 2053 C CA . ILE A 1 257 ? 0.236 -1.687 -23.246 1.00 84.94 257 ILE A CA 1
ATOM 2054 C C . ILE A 1 257 ? -0.247 -3.076 -23.663 1.00 84.94 257 ILE A C 1
ATOM 2056 O O . ILE A 1 257 ? 0.516 -3.842 -24.240 1.00 84.94 257 ILE A O 1
ATOM 2060 N N . LYS A 1 258 ? -1.532 -3.374 -23.434 1.00 81.12 258 LYS A N 1
ATOM 2061 C CA . LYS A 1 258 ? -2.160 -4.661 -23.763 1.00 81.12 258 LYS A CA 1
ATOM 2062 C C . LYS A 1 258 ? -2.004 -5.054 -25.237 1.00 81.12 258 LYS A C 1
ATOM 2064 O O . LYS A 1 258 ? -1.895 -6.236 -25.538 1.00 81.12 258 LYS A O 1
ATOM 2069 N N . ASN A 1 259 ? -2.004 -4.072 -26.137 1.00 80.69 259 ASN A N 1
ATOM 2070 C CA . ASN A 1 259 ? -1.937 -4.295 -27.582 1.00 80.69 259 ASN A CA 1
ATOM 2071 C C . ASN A 1 259 ? -0.511 -4.201 -28.157 1.00 80.69 259 ASN A C 1
ATOM 2073 O O . ASN A 1 259 ? -0.356 -4.172 -29.377 1.00 80.69 259 ASN A O 1
ATOM 2077 N N . LEU A 1 260 ? 0.529 -4.105 -27.320 1.00 83.56 260 LEU A N 1
ATOM 2078 C CA . LEU A 1 260 ? 1.906 -4.053 -27.810 1.00 83.56 260 LEU A CA 1
ATOM 2079 C C . LEU A 1 260 ? 2.384 -5.420 -28.275 1.00 83.56 260 LEU A C 1
ATOM 2081 O O . LEU A 1 260 ? 2.152 -6.439 -27.631 1.00 83.56 260 LEU A O 1
ATOM 2085 N N . SER A 1 261 ? 3.142 -5.413 -29.366 1.00 75.69 261 SER A N 1
ATOM 2086 C CA . SER A 1 261 ? 3.996 -6.534 -29.732 1.00 75.69 261 SER A CA 1
ATOM 2087 C C . SER A 1 261 ? 5.244 -6.559 -28.841 1.00 75.69 261 SER A C 1
ATOM 2089 O O . SER A 1 261 ? 5.900 -5.526 -28.669 1.00 75.69 261 SER A O 1
ATOM 2091 N N . GLY A 1 262 ? 5.606 -7.740 -28.337 1.00 80.31 262 GLY A N 1
ATOM 2092 C CA . GLY A 1 262 ? 6.817 -7.969 -27.540 1.00 80.31 262 GLY A CA 1
ATOM 2093 C C . GLY A 1 262 ? 6.599 -7.920 -26.025 1.00 80.31 262 GLY A C 1
ATOM 2094 O O . GLY A 1 262 ? 5.550 -7.500 -25.534 1.00 80.31 262 GLY A O 1
ATOM 2095 N N . LYS A 1 263 ? 7.603 -8.366 -25.261 1.00 89.44 263 LYS A N 1
ATOM 2096 C CA . LYS A 1 263 ? 7.512 -8.457 -23.796 1.00 89.44 263 LYS A CA 1
ATOM 2097 C C . LYS A 1 263 ? 7.626 -7.081 -23.140 1.00 89.44 263 LYS A C 1
ATOM 2099 O O . LYS A 1 263 ? 8.487 -6.279 -23.499 1.00 89.44 263 LYS A O 1
ATOM 2104 N N . VAL A 1 264 ? 6.771 -6.822 -22.151 1.00 92.19 264 VAL A N 1
ATOM 2105 C CA . VAL A 1 264 ? 6.779 -5.595 -21.341 1.00 92.19 264 VAL A CA 1
ATOM 2106 C C . VAL A 1 264 ? 7.467 -5.867 -20.004 1.00 92.19 264 VAL A C 1
ATOM 2108 O O . VAL A 1 264 ? 7.107 -6.807 -19.299 1.00 92.19 264 VAL A O 1
ATOM 2111 N N . PHE A 1 265 ? 8.432 -5.025 -19.643 1.00 92.88 265 PHE A N 1
ATOM 2112 C CA . PHE A 1 265 ? 9.123 -5.035 -18.359 1.00 92.88 265 PHE A CA 1
ATOM 2113 C C . PHE A 1 265 ? 8.778 -3.769 -17.582 1.00 92.88 265 PHE A C 1
ATOM 2115 O O . PHE A 1 265 ? 8.915 -2.651 -18.085 1.00 92.88 265 PHE A O 1
ATOM 2122 N N . TYR A 1 266 ? 8.353 -3.948 -16.335 1.00 92.50 266 TYR A N 1
ATOM 2123 C CA . TYR A 1 266 ? 8.042 -2.855 -15.421 1.00 92.50 266 TYR A CA 1
ATOM 2124 C C . TYR A 1 266 ? 9.203 -2.667 -14.451 1.00 92.50 266 TYR A C 1
ATOM 2126 O O . TYR A 1 266 ? 9.568 -3.593 -13.730 1.00 92.50 266 TYR A O 1
ATOM 2134 N N . ILE A 1 267 ? 9.797 -1.476 -14.437 1.00 92.44 267 ILE A N 1
ATOM 2135 C CA . ILE A 1 267 ? 11.035 -1.209 -13.704 1.00 92.44 267 ILE A CA 1
ATOM 2136 C C . ILE A 1 267 ? 10.820 -0.091 -12.689 1.00 92.44 267 ILE A C 1
ATOM 2138 O O . ILE A 1 267 ? 10.368 1.005 -13.022 1.00 92.44 267 ILE A O 1
ATOM 2142 N N . ARG A 1 268 ? 11.212 -0.343 -11.441 1.00 90.44 268 ARG A N 1
ATOM 2143 C CA . ARG A 1 268 ? 11.199 0.668 -10.384 1.00 90.44 268 ARG A CA 1
ATOM 2144 C C . ARG A 1 268 ? 12.391 1.612 -10.520 1.00 90.44 268 ARG A C 1
ATOM 2146 O O . ARG A 1 268 ? 13.533 1.198 -10.329 1.00 90.44 268 ARG A O 1
ATOM 2153 N N . SER A 1 269 ? 12.136 2.888 -10.791 1.00 87.69 269 SER A N 1
ATOM 2154 C CA . SER A 1 269 ? 13.183 3.867 -11.108 1.00 87.69 269 SER A CA 1
ATOM 2155 C C . SER A 1 269 ? 14.068 4.245 -9.918 1.00 87.69 269 SER A C 1
ATOM 2157 O O . SER A 1 269 ? 15.279 4.384 -10.068 1.00 87.69 269 SER A O 1
ATOM 2159 N N . ASN A 1 270 ? 13.491 4.349 -8.720 1.00 82.69 270 ASN A N 1
ATOM 2160 C CA . ASN A 1 270 ? 14.197 4.771 -7.508 1.00 82.69 270 ASN A CA 1
ATOM 2161 C C . ASN A 1 270 ? 14.908 3.625 -6.755 1.00 82.69 270 ASN A C 1
ATOM 2163 O O . ASN A 1 270 ? 15.314 3.806 -5.609 1.00 82.69 270 ASN A O 1
ATOM 2167 N N . SER A 1 271 ? 15.067 2.441 -7.365 1.00 83.31 271 SER A N 1
ATOM 2168 C CA . SER A 1 271 ? 15.769 1.299 -6.762 1.00 83.31 271 SER A CA 1
ATOM 2169 C C . SER A 1 271 ? 16.838 0.740 -7.695 1.00 83.31 271 SER A C 1
ATOM 2171 O O . SER A 1 271 ? 16.546 0.121 -8.715 1.00 83.31 271 SER A O 1
ATOM 2173 N N . ARG A 1 272 ? 18.113 0.901 -7.313 1.00 79.19 272 ARG A N 1
ATOM 2174 C CA . ARG A 1 272 ? 19.246 0.378 -8.094 1.00 79.19 272 ARG A CA 1
ATOM 2175 C C . ARG A 1 272 ? 19.241 -1.150 -8.182 1.00 79.19 272 ARG A C 1
ATOM 2177 O O . ARG A 1 272 ? 19.545 -1.685 -9.241 1.00 79.19 272 ARG A O 1
ATOM 2184 N N . LYS A 1 273 ? 18.885 -1.845 -7.094 1.00 76.75 273 LYS A N 1
ATOM 2185 C CA . LYS A 1 273 ? 18.793 -3.316 -7.068 1.00 76.75 273 LYS A CA 1
ATOM 2186 C C . LYS A 1 273 ? 17.709 -3.807 -8.031 1.00 76.75 273 LYS A C 1
ATOM 2188 O O . LYS A 1 273 ? 17.981 -4.692 -8.836 1.00 76.75 273 LYS A O 1
ATOM 2193 N N . ALA A 1 274 ? 16.518 -3.203 -7.975 1.00 77.56 274 ALA A N 1
ATOM 2194 C CA . ALA A 1 274 ? 15.406 -3.572 -8.851 1.00 77.56 274 ALA A CA 1
ATOM 2195 C C . ALA A 1 274 ? 15.728 -3.283 -10.323 1.00 77.56 274 ALA A C 1
ATOM 2197 O O . ALA A 1 274 ? 15.489 -4.131 -11.175 1.00 77.56 274 ALA A O 1
ATOM 2198 N N . LEU A 1 275 ? 16.338 -2.126 -10.608 1.00 86.38 275 LEU A N 1
ATOM 2199 C CA . LEU A 1 275 ? 16.808 -1.780 -11.947 1.00 86.38 275 LEU A CA 1
ATOM 2200 C C . LEU A 1 275 ? 17.801 -2.819 -12.482 1.00 86.38 275 LEU A C 1
ATOM 2202 O O . LEU A 1 275 ? 17.595 -3.336 -13.570 1.00 86.38 275 LEU A O 1
ATOM 2206 N N . ASN A 1 276 ? 18.843 -3.156 -11.718 1.00 81.88 276 ASN A N 1
ATOM 2207 C CA . ASN A 1 276 ? 19.838 -4.140 -12.152 1.00 81.88 276 ASN A CA 1
ATOM 2208 C C . ASN A 1 276 ? 19.215 -5.524 -12.389 1.00 81.88 276 ASN A C 1
ATOM 2210 O O . ASN A 1 276 ? 19.488 -6.135 -13.414 1.00 81.88 276 ASN A O 1
ATOM 2214 N N . SER A 1 277 ? 18.338 -5.976 -11.486 1.00 82.31 277 SER A N 1
ATOM 2215 C CA . SER A 1 277 ? 17.661 -7.277 -11.620 1.00 82.31 277 SER A CA 1
ATOM 2216 C C . SER A 1 277 ? 16.781 -7.322 -12.877 1.00 82.31 277 SER A C 1
ATOM 2218 O O . SER A 1 277 ? 16.784 -8.306 -13.608 1.00 82.31 277 SER A O 1
ATOM 2220 N N . ALA A 1 278 ? 16.065 -6.232 -13.177 1.00 87.44 278 ALA A N 1
ATOM 2221 C CA . ALA A 1 278 ? 15.259 -6.132 -14.391 1.00 87.44 278 ALA A CA 1
ATOM 2222 C C . ALA A 1 278 ? 16.120 -6.098 -15.664 1.00 87.44 278 ALA A C 1
ATOM 2224 O O . ALA A 1 278 ? 15.757 -6.706 -16.665 1.00 87.44 278 ALA A O 1
ATOM 2225 N N . LEU A 1 279 ? 17.269 -5.416 -15.635 1.00 89.12 279 LEU A N 1
ATOM 2226 C CA . LEU A 1 279 ? 18.217 -5.396 -16.754 1.00 89.12 279 LEU A CA 1
ATOM 2227 C C . LEU A 1 279 ? 18.811 -6.786 -17.031 1.00 89.12 279 LEU A C 1
ATOM 2229 O O . LEU A 1 279 ? 18.946 -7.173 -18.191 1.00 89.12 279 LEU A O 1
ATOM 2233 N N . GLU A 1 280 ? 19.117 -7.557 -15.987 1.00 84.75 280 GLU A N 1
ATOM 2234 C CA . GLU A 1 280 ? 19.521 -8.964 -16.111 1.00 84.75 280 GLU A CA 1
ATOM 2235 C C . GLU A 1 280 ? 18.401 -9.819 -16.723 1.00 84.75 280 GLU A C 1
ATOM 2237 O O . GLU A 1 280 ? 18.652 -10.598 -17.642 1.00 84.75 280 GLU A O 1
ATOM 2242 N N . GLU A 1 281 ? 17.147 -9.640 -16.295 1.00 87.31 281 GLU A N 1
ATOM 2243 C CA . GLU A 1 281 ? 16.009 -10.363 -16.879 1.00 87.31 281 GLU A CA 1
ATOM 2244 C C . GLU A 1 281 ? 15.801 -10.013 -18.364 1.00 87.31 281 GLU A C 1
ATOM 2246 O O . GLU A 1 281 ? 15.571 -10.901 -19.190 1.00 87.31 281 GLU A O 1
ATOM 2251 N N . ILE A 1 282 ? 15.931 -8.731 -18.725 1.00 88.81 282 ILE A N 1
ATOM 2252 C CA . ILE A 1 282 ? 15.876 -8.267 -20.118 1.00 88.81 282 ILE A CA 1
ATOM 2253 C C . ILE A 1 282 ? 16.991 -8.920 -20.939 1.00 88.81 282 ILE A C 1
ATOM 2255 O O . ILE A 1 282 ? 16.737 -9.379 -22.054 1.00 88.81 282 ILE A O 1
ATOM 2259 N N . LEU A 1 283 ? 18.208 -9.006 -20.394 1.00 85.25 283 LEU A N 1
ATOM 2260 C CA . LEU A 1 283 ? 19.326 -9.669 -21.060 1.00 85.25 283 LEU A CA 1
ATOM 2261 C C . LEU A 1 283 ? 19.015 -11.135 -21.349 1.00 85.25 283 LEU A C 1
ATOM 2263 O O . LEU A 1 283 ? 19.116 -11.574 -22.493 1.00 85.25 283 LEU A O 1
ATOM 2267 N N . HIS A 1 284 ? 18.612 -11.885 -20.323 1.00 84.12 284 HIS A N 1
ATOM 2268 C CA . HIS A 1 284 ? 18.262 -13.295 -20.466 1.00 84.12 284 HIS A CA 1
ATOM 2269 C C . HIS A 1 284 ? 17.142 -13.502 -21.486 1.00 84.12 284 HIS A C 1
ATOM 2271 O O . HIS A 1 284 ? 17.196 -14.436 -22.287 1.00 84.12 284 HIS A O 1
ATOM 2277 N N . TYR A 1 285 ? 16.147 -12.614 -21.497 1.00 86.12 285 TYR A N 1
ATOM 2278 C CA . TYR A 1 285 ? 15.071 -12.659 -22.477 1.00 86.12 285 TYR A CA 1
ATOM 2279 C C . TYR A 1 285 ? 15.577 -12.476 -23.905 1.00 86.12 285 TYR A C 1
ATOM 2281 O O . TYR A 1 285 ? 15.240 -13.278 -24.772 1.00 86.12 285 TYR A O 1
ATOM 2289 N N . LEU A 1 286 ? 16.393 -11.448 -24.144 1.00 81.62 286 LEU A N 1
ATOM 2290 C CA . LEU A 1 286 ? 16.923 -11.130 -25.468 1.00 81.62 286 LEU A CA 1
ATOM 2291 C C . LEU A 1 286 ? 17.911 -12.185 -25.974 1.00 81.62 286 LEU A C 1
ATOM 2293 O O . LEU A 1 286 ? 17.945 -12.444 -27.170 1.00 81.62 286 LEU A O 1
ATOM 2297 N N . LEU A 1 287 ? 18.678 -12.831 -25.093 1.00 78.81 287 LEU A N 1
ATOM 2298 C CA . LEU A 1 287 ? 19.556 -13.941 -25.479 1.00 78.81 287 LEU A CA 1
ATOM 2299 C C . LEU A 1 287 ? 18.764 -15.156 -25.985 1.00 78.81 287 LEU A C 1
ATOM 2301 O O . LEU A 1 287 ? 19.191 -15.810 -26.932 1.00 78.81 287 LEU A O 1
ATOM 2305 N N . ASN A 1 288 ? 17.604 -15.432 -25.384 1.00 80.81 288 ASN A N 1
ATOM 2306 C CA . ASN A 1 288 ? 16.728 -16.535 -25.792 1.00 80.81 288 ASN A CA 1
ATOM 2307 C C . ASN A 1 288 ? 15.790 -16.160 -26.950 1.00 80.81 288 ASN A C 1
ATOM 2309 O O . ASN A 1 288 ? 15.370 -17.028 -27.708 1.00 80.81 288 ASN A O 1
ATOM 2313 N N . ASN A 1 289 ? 15.476 -14.871 -27.097 1.00 80.81 289 ASN A N 1
ATOM 2314 C CA . ASN A 1 289 ? 14.560 -14.336 -28.104 1.00 80.81 289 ASN A CA 1
ATOM 2315 C C . ASN A 1 289 ? 15.240 -13.190 -28.871 1.00 80.81 289 ASN A C 1
ATOM 2317 O O . ASN A 1 289 ? 14.797 -12.039 -28.807 1.00 80.81 289 ASN A O 1
ATOM 2321 N N . PRO A 1 290 ? 16.318 -13.480 -29.623 1.00 73.62 290 PRO A N 1
ATOM 2322 C CA . PRO A 1 290 ? 17.191 -12.460 -30.199 1.00 73.62 290 PRO A CA 1
ATOM 2323 C C . PRO A 1 290 ? 16.525 -11.621 -31.280 1.00 73.62 290 PRO A C 1
ATOM 2325 O O . PRO A 1 290 ? 17.126 -10.643 -31.708 1.00 73.62 290 PRO A O 1
ATOM 2328 N N . TYR A 1 291 ? 15.314 -11.984 -31.724 1.00 76.00 291 TYR A N 1
ATOM 2329 C CA . TYR A 1 291 ? 14.532 -11.261 -32.725 1.00 76.00 291 TYR A CA 1
ATOM 2330 C C . TYR A 1 291 ? 13.359 -10.461 -32.163 1.00 76.00 291 TYR A C 1
ATOM 2332 O O . TYR A 1 291 ? 12.776 -9.671 -32.905 1.00 76.00 291 TYR A O 1
ATOM 2340 N N . GLU A 1 292 ? 13.109 -10.520 -30.860 1.00 81.75 292 GLU A N 1
ATOM 2341 C CA . GLU A 1 292 ? 12.005 -9.792 -30.248 1.00 81.75 292 GLU A CA 1
ATOM 2342 C C . GLU A 1 292 ? 12.352 -8.365 -29.807 1.00 81.75 292 GLU A C 1
ATOM 2344 O O . GLU A 1 292 ? 13.520 -7.983 -29.674 1.00 81.75 292 GLU A O 1
ATOM 2349 N N . HIS A 1 293 ? 11.297 -7.568 -29.624 1.00 85.69 293 HIS A N 1
ATOM 2350 C CA . HIS A 1 293 ? 11.350 -6.217 -29.079 1.00 85.69 293 HIS A CA 1
ATOM 2351 C C . HIS A 1 293 ? 10.911 -6.222 -27.610 1.00 85.69 293 HIS A C 1
ATOM 2353 O O . HIS A 1 293 ? 9.989 -6.943 -27.225 1.00 85.69 293 HIS A O 1
ATOM 2359 N N . VAL A 1 294 ? 11.560 -5.393 -26.801 1.00 89.88 294 VAL A N 1
ATOM 2360 C CA . VAL A 1 294 ? 11.329 -5.254 -25.365 1.00 89.88 294 VAL A CA 1
ATOM 2361 C C . VAL A 1 294 ? 10.749 -3.877 -25.066 1.00 89.88 294 VAL A C 1
ATOM 2363 O O . VAL A 1 294 ? 11.314 -2.842 -25.390 1.00 89.88 294 VAL A O 1
ATOM 2366 N N . ASN A 1 295 ? 9.621 -3.841 -24.383 1.00 93.12 295 ASN A N 1
ATOM 2367 C CA . ASN A 1 295 ? 8.998 -2.601 -23.955 1.00 93.12 295 ASN A CA 1
ATOM 2368 C C . ASN A 1 295 ? 9.318 -2.355 -22.480 1.00 93.12 295 ASN A C 1
ATOM 2370 O O . ASN A 1 295 ? 9.136 -3.247 -21.658 1.00 93.12 295 ASN A O 1
ATOM 2374 N N . ILE A 1 296 ? 9.765 -1.153 -22.124 1.00 94.44 296 ILE A N 1
ATOM 2375 C CA . ILE A 1 296 ? 10.089 -0.786 -20.742 1.00 94.44 296 ILE A CA 1
ATOM 2376 C C . ILE A 1 296 ? 9.104 0.272 -20.255 1.00 94.44 296 ILE A C 1
ATOM 2378 O O . ILE A 1 296 ? 8.905 1.304 -20.899 1.00 94.44 296 ILE A O 1
ATOM 2382 N N . VAL A 1 297 ? 8.517 0.030 -19.088 1.00 94.50 297 VAL A N 1
ATOM 2383 C CA . VAL A 1 297 ? 7.656 0.975 -18.375 1.00 94.50 297 VAL A CA 1
ATOM 2384 C C . VAL A 1 297 ? 8.268 1.248 -17.010 1.00 94.50 297 VAL A C 1
ATOM 2386 O O . VAL A 1 297 ? 8.507 0.326 -16.233 1.00 94.50 297 VAL A O 1
ATOM 2389 N N . PHE A 1 298 ? 8.509 2.516 -16.692 1.00 94.50 298 PHE A N 1
ATOM 2390 C CA . PHE A 1 298 ? 8.990 2.895 -15.369 1.00 94.50 298 PHE A CA 1
ATOM 2391 C C . PHE A 1 298 ? 7.839 3.148 -14.396 1.00 94.50 298 PHE A C 1
ATOM 2393 O O . PHE A 1 298 ? 6.773 3.630 -14.766 1.00 94.50 298 PHE A O 1
ATOM 2400 N N . TYR A 1 299 ? 8.088 2.900 -13.121 1.00 91.31 299 TYR A N 1
ATOM 2401 C CA . TYR A 1 299 ? 7.257 3.377 -12.020 1.00 91.31 299 TYR A CA 1
ATOM 2402 C C . TYR A 1 299 ? 8.157 3.778 -10.851 1.00 91.31 299 TYR A C 1
ATOM 2404 O O . TYR A 1 299 ? 9.353 3.476 -10.838 1.00 91.31 299 TYR A O 1
ATOM 2412 N N . THR A 1 300 ? 7.616 4.495 -9.874 1.00 85.31 300 THR A N 1
ATOM 2413 C CA . THR A 1 300 ? 8.372 4.981 -8.718 1.00 85.31 300 THR A CA 1
ATOM 2414 C C . THR A 1 300 ? 7.582 4.813 -7.432 1.00 85.31 300 THR A C 1
ATOM 2416 O O . THR A 1 300 ? 6.355 4.802 -7.425 1.00 85.31 300 THR A O 1
ATOM 2419 N N . THR A 1 301 ? 8.294 4.724 -6.316 1.00 72.94 301 THR A N 1
ATOM 2420 C CA . THR A 1 301 ? 7.689 4.819 -4.980 1.00 72.94 301 THR A CA 1
ATOM 2421 C C . THR A 1 301 ? 8.081 6.114 -4.269 1.00 72.94 301 THR A C 1
ATOM 2423 O O . THR A 1 301 ? 7.804 6.275 -3.081 1.00 72.94 301 THR A O 1
ATOM 2426 N N . GLU A 1 302 ? 8.796 7.010 -4.955 1.00 77.25 302 GLU A N 1
ATOM 2427 C CA . GLU A 1 302 ? 9.222 8.290 -4.400 1.00 77.25 302 GLU A CA 1
ATOM 2428 C C . GLU A 1 302 ? 8.019 9.223 -4.260 1.00 77.25 302 GLU A C 1
ATOM 2430 O O . GLU A 1 302 ? 7.304 9.502 -5.220 1.00 77.25 302 GLU A O 1
ATOM 2435 N N . ILE A 1 303 ? 7.806 9.709 -3.042 1.00 65.69 303 ILE A N 1
ATOM 2436 C CA . ILE A 1 303 ? 6.634 10.501 -2.673 1.00 65.69 303 ILE A CA 1
ATOM 2437 C C . ILE A 1 303 ? 6.748 11.954 -3.139 1.00 65.69 303 ILE A C 1
ATOM 2439 O O . ILE A 1 303 ? 5.740 12.649 -3.223 1.00 65.69 303 ILE A O 1
ATOM 2443 N N . VAL A 1 304 ? 7.967 12.422 -3.425 1.00 69.12 304 VAL A N 1
ATOM 2444 C CA . VAL A 1 304 ? 8.231 13.789 -3.880 1.00 69.12 304 VAL A CA 1
ATOM 2445 C C . VAL A 1 304 ? 8.378 13.825 -5.399 1.00 69.12 304 VAL A C 1
ATOM 2447 O O . VAL A 1 304 ? 9.323 13.262 -5.942 1.00 69.12 304 VAL A O 1
ATOM 2450 N N . TYR A 1 305 ? 7.497 14.559 -6.083 1.00 74.75 305 TYR A N 1
ATOM 2451 C CA . TYR A 1 305 ? 7.473 14.654 -7.551 1.00 74.75 305 TYR A CA 1
ATOM 2452 C C . TYR A 1 305 ? 8.827 15.023 -8.174 1.00 74.75 305 TYR A C 1
ATOM 2454 O O . TYR A 1 305 ? 9.295 14.336 -9.076 1.00 74.75 305 TYR A O 1
ATOM 2462 N N . SER A 1 306 ? 9.506 16.056 -7.664 1.00 77.25 306 SER A N 1
ATOM 2463 C CA . SER A 1 306 ? 10.800 16.493 -8.211 1.00 77.25 306 SER A CA 1
ATOM 2464 C C . SER A 1 306 ? 11.883 15.416 -8.112 1.00 77.25 306 SER A C 1
ATOM 2466 O O . SER A 1 306 ? 12.629 15.206 -9.066 1.00 77.25 306 SER A O 1
ATOM 2468 N N . LYS A 1 307 ? 11.932 14.685 -6.994 1.00 79.94 307 LYS A N 1
ATOM 2469 C CA . LYS A 1 307 ? 12.853 13.557 -6.812 1.00 79.94 307 LYS A CA 1
ATOM 2470 C C . LYS A 1 307 ? 12.467 12.366 -7.678 1.00 79.94 307 LYS A C 1
ATOM 2472 O O . LYS A 1 307 ? 13.329 11.734 -8.271 1.00 79.94 307 LYS A O 1
ATOM 2477 N N . ALA A 1 308 ? 11.175 12.070 -7.780 1.00 81.81 308 ALA A N 1
ATOM 2478 C CA . ALA A 1 308 ? 10.673 10.992 -8.617 1.00 81.81 308 ALA A CA 1
ATOM 2479 C C . ALA A 1 308 ? 11.029 11.217 -10.091 1.00 81.81 308 ALA A C 1
ATOM 2481 O O . ALA A 1 308 ? 11.506 10.296 -10.752 1.00 81.81 308 ALA A O 1
ATOM 2482 N N . LYS A 1 309 ? 10.865 12.453 -10.571 1.00 85.69 309 LYS A N 1
ATOM 2483 C CA . LYS A 1 309 ? 11.320 12.909 -11.884 1.00 85.69 309 LYS A CA 1
ATOM 2484 C C . LYS A 1 309 ? 12.818 12.692 -12.075 1.00 85.69 309 LYS A C 1
ATOM 2486 O O . LYS A 1 309 ? 13.226 12.085 -13.063 1.00 85.69 309 LYS A O 1
ATOM 2491 N N . GLU A 1 310 ? 13.629 13.144 -11.122 1.00 88.69 310 GLU A N 1
ATOM 2492 C CA . GLU A 1 310 ? 15.084 12.984 -11.170 1.00 88.69 310 GLU A CA 1
ATOM 2493 C C . GLU A 1 310 ? 15.500 11.502 -11.230 1.00 88.69 310 GLU A C 1
ATOM 2495 O O . GLU A 1 310 ? 16.325 11.116 -12.059 1.00 88.69 310 GLU A O 1
ATOM 2500 N N . GLU A 1 311 ? 14.900 10.644 -10.402 1.00 88.44 311 GLU A N 1
ATOM 2501 C CA . GLU A 1 311 ? 15.209 9.211 -10.363 1.00 88.44 311 GLU A CA 1
ATOM 2502 C C . GLU A 1 311 ? 14.745 8.468 -11.622 1.00 88.44 311 GLU A C 1
ATOM 2504 O O . GLU A 1 311 ? 15.463 7.600 -12.115 1.00 88.44 311 GLU A O 1
ATOM 2509 N N . VAL A 1 312 ? 13.603 8.837 -12.211 1.00 91.88 312 VAL A N 1
ATOM 2510 C CA . VAL A 1 312 ? 13.173 8.311 -13.519 1.00 91.88 312 VAL A CA 1
ATOM 2511 C C . VAL A 1 312 ? 14.168 8.682 -14.619 1.00 91.88 312 VAL A C 1
ATOM 2513 O O . VAL A 1 312 ? 14.561 7.818 -15.403 1.00 91.88 312 VAL A O 1
ATOM 2516 N N . GLN A 1 313 ? 14.620 9.936 -14.668 1.00 92.25 313 GLN A N 1
ATOM 2517 C CA . GLN A 1 313 ? 15.598 10.379 -15.665 1.00 92.25 313 GLN A CA 1
ATOM 2518 C C . GLN A 1 313 ? 16.949 9.670 -15.493 1.00 92.25 313 GLN A C 1
ATOM 2520 O O . GLN A 1 313 ? 17.564 9.244 -16.473 1.00 92.25 313 GLN A O 1
ATOM 2525 N N . LYS A 1 314 ? 17.398 9.474 -14.246 1.00 93.00 314 LYS A N 1
ATOM 2526 C CA . LYS A 1 314 ? 18.587 8.664 -13.942 1.00 93.00 314 LYS A CA 1
ATOM 2527 C C . LYS A 1 314 ? 18.406 7.207 -14.360 1.00 93.00 314 LYS A C 1
ATOM 2529 O O . LYS A 1 314 ? 19.349 6.617 -14.882 1.00 93.00 314 LYS A O 1
ATOM 2534 N N . ALA A 1 315 ? 17.234 6.619 -14.123 1.00 93.50 315 ALA A N 1
ATOM 2535 C CA . ALA A 1 315 ? 16.941 5.243 -14.504 1.00 93.50 315 ALA A CA 1
ATOM 2536 C C . ALA A 1 315 ? 16.972 5.065 -16.026 1.00 93.50 315 ALA A C 1
ATOM 2538 O O . ALA A 1 315 ? 17.636 4.143 -16.492 1.00 93.50 315 ALA A O 1
ATOM 2539 N N . GLN A 1 316 ? 16.364 5.981 -16.793 1.00 94.56 316 GLN A N 1
ATOM 2540 C CA . GLN A 1 316 ? 16.468 5.997 -18.256 1.00 94.56 316 GLN A CA 1
ATOM 2541 C C . GLN A 1 316 ? 17.931 5.987 -18.701 1.00 94.56 316 GLN A C 1
ATOM 2543 O O . GLN A 1 316 ? 18.351 5.073 -19.403 1.00 94.56 316 GLN A O 1
ATOM 2548 N N . LYS A 1 317 ? 18.725 6.951 -18.219 1.00 92.81 317 LYS A N 1
ATOM 2549 C CA . LYS A 1 317 ? 20.140 7.050 -18.588 1.00 92.81 317 LYS A CA 1
ATOM 2550 C C . LYS A 1 317 ? 20.912 5.766 -18.269 1.00 92.81 317 LYS A C 1
ATOM 2552 O O . LYS A 1 317 ? 21.772 5.360 -19.035 1.00 92.81 317 LYS A O 1
ATOM 2557 N N . ARG A 1 318 ? 20.603 5.102 -17.151 1.00 91.94 318 ARG A N 1
ATOM 2558 C CA . ARG A 1 318 ? 21.242 3.830 -16.781 1.00 91.94 318 ARG A CA 1
ATOM 2559 C C . ARG A 1 318 ? 20.868 2.679 -17.711 1.00 91.94 318 ARG A C 1
ATOM 2561 O O . ARG A 1 318 ? 21.733 1.852 -17.972 1.00 91.94 318 ARG A O 1
ATOM 2568 N N . VAL A 1 319 ? 19.623 2.611 -18.187 1.00 92.00 319 VAL A N 1
ATOM 2569 C CA . VAL A 1 319 ? 19.220 1.633 -19.213 1.00 92.00 319 VAL A CA 1
ATOM 2570 C C . VAL A 1 319 ? 19.982 1.905 -20.512 1.00 92.00 319 VAL A C 1
ATOM 2572 O O . VAL A 1 319 ? 20.560 0.976 -21.075 1.00 92.00 319 VAL A O 1
ATOM 2575 N N . ASP A 1 320 ? 20.063 3.174 -20.926 1.00 90.25 320 ASP A N 1
ATOM 2576 C CA . ASP A 1 320 ? 20.810 3.591 -22.117 1.00 90.25 320 ASP A CA 1
ATOM 2577 C C . ASP A 1 320 ? 22.301 3.215 -21.998 1.00 90.25 320 ASP A C 1
ATOM 2579 O O . ASP A 1 320 ? 22.866 2.572 -22.884 1.00 90.25 320 ASP A O 1
ATOM 2583 N N . ASP A 1 321 ? 22.940 3.561 -20.875 1.00 90.00 321 ASP A N 1
ATOM 2584 C CA . ASP A 1 321 ? 24.345 3.254 -20.586 1.00 90.00 321 ASP A CA 1
ATOM 2585 C C . ASP A 1 321 ? 24.595 1.737 -20.547 1.00 90.00 321 ASP A C 1
ATOM 2587 O O . ASP A 1 321 ? 25.584 1.252 -21.102 1.00 90.00 321 ASP A O 1
ATOM 2591 N N . TRP A 1 322 ? 23.699 0.974 -19.915 1.00 89.50 322 TRP A N 1
ATOM 2592 C CA . TRP A 1 322 ? 23.774 -0.485 -19.857 1.00 89.50 322 TRP A CA 1
ATOM 2593 C C . TRP A 1 322 ? 23.702 -1.109 -21.253 1.00 89.50 322 TRP A C 1
ATOM 2595 O O . TRP A 1 322 ? 24.563 -1.921 -21.596 1.00 89.50 322 TRP A O 1
ATOM 2605 N N . TRP A 1 323 ? 22.742 -0.690 -22.080 1.00 85.50 323 TRP A N 1
ATOM 2606 C CA . TRP A 1 323 ? 22.590 -1.200 -23.441 1.00 85.50 323 TRP A CA 1
ATOM 2607 C C . TRP A 1 323 ? 23.801 -0.867 -24.313 1.00 85.50 323 TRP A C 1
ATOM 2609 O O . TRP A 1 323 ? 24.332 -1.731 -25.010 1.00 85.50 323 TRP A O 1
ATOM 2619 N N . ASN A 1 324 ? 24.292 0.371 -24.225 1.00 82.50 324 ASN A N 1
ATOM 2620 C CA . ASN A 1 324 ? 25.479 0.807 -24.952 1.00 82.50 324 ASN A CA 1
ATOM 2621 C C . ASN A 1 324 ? 26.719 -0.004 -24.555 1.00 82.50 324 ASN A C 1
ATOM 2623 O O . ASN A 1 324 ? 27.521 -0.370 -25.413 1.00 82.50 324 ASN A O 1
ATOM 2627 N N . ASN A 1 325 ? 26.885 -0.304 -23.265 1.00 82.38 325 ASN A N 1
ATOM 2628 C CA . ASN A 1 325 ? 27.985 -1.139 -22.787 1.00 82.38 325 ASN A CA 1
ATOM 2629 C C . ASN A 1 325 ? 27.833 -2.595 -23.238 1.00 82.38 325 ASN A C 1
ATOM 2631 O O . ASN A 1 325 ? 28.811 -3.188 -23.689 1.00 82.38 325 ASN A O 1
ATOM 2635 N N . PHE A 1 326 ? 26.620 -3.150 -23.181 1.00 77.06 326 PHE A N 1
ATOM 2636 C CA . PHE A 1 326 ? 26.332 -4.490 -23.687 1.00 77.06 326 PHE A CA 1
ATOM 2637 C C . PHE A 1 326 ? 26.671 -4.612 -25.177 1.00 77.06 326 PHE A C 1
ATOM 2639 O O . PHE A 1 326 ? 27.425 -5.505 -25.558 1.00 77.06 326 PHE A O 1
ATOM 2646 N N . HIS A 1 327 ? 26.203 -3.672 -26.003 1.00 69.50 327 HIS A N 1
ATOM 2647 C CA . HIS A 1 327 ? 26.486 -3.668 -27.436 1.00 69.50 327 HIS A CA 1
ATOM 2648 C C . HIS A 1 327 ? 27.988 -3.526 -27.715 1.00 69.50 327 HIS A C 1
ATOM 2650 O O . HIS A 1 327 ? 28.525 -4.259 -28.537 1.00 69.50 327 HIS A O 1
ATOM 2656 N N . LYS A 1 328 ? 28.704 -2.654 -26.988 1.00 68.94 328 LYS A N 1
ATOM 2657 C CA . LYS A 1 328 ? 30.169 -2.532 -27.108 1.00 68.94 328 LYS A CA 1
ATOM 2658 C C . LYS A 1 328 ? 30.894 -3.843 -26.806 1.00 68.94 328 LYS A C 1
ATOM 2660 O O . LYS A 1 328 ? 31.808 -4.198 -27.542 1.00 68.94 328 LYS A O 1
ATOM 2665 N N . VAL A 1 329 ? 30.505 -4.552 -25.746 1.00 66.75 329 VAL A N 1
ATOM 2666 C CA . VAL A 1 329 ? 31.129 -5.829 -25.363 1.00 66.75 329 VAL A CA 1
ATOM 2667 C C . VAL A 1 329 ? 30.786 -6.927 -26.371 1.00 66.75 329 VAL A C 1
ATOM 2669 O O . VAL A 1 329 ? 31.691 -7.596 -26.861 1.00 66.75 329 VAL A O 1
ATOM 2672 N N . ALA A 1 330 ? 29.512 -7.065 -26.744 1.00 63.88 330 ALA A N 1
ATOM 2673 C CA . ALA A 1 330 ? 29.069 -8.042 -27.739 1.00 63.88 330 ALA A CA 1
ATOM 2674 C C . ALA A 1 330 ? 29.748 -7.822 -29.104 1.00 63.88 330 ALA A C 1
ATOM 2676 O O . ALA A 1 330 ? 30.190 -8.776 -29.742 1.00 63.88 330 ALA A O 1
ATOM 2677 N N . PHE A 1 331 ? 29.903 -6.562 -29.521 1.00 53.94 331 PHE A N 1
ATOM 2678 C CA . PHE A 1 331 ? 30.586 -6.191 -30.760 1.00 53.94 331 PHE A CA 1
ATOM 2679 C C . PHE A 1 331 ? 32.111 -6.374 -30.669 1.00 53.94 331 PHE A C 1
ATOM 2681 O O . PHE A 1 331 ? 32.737 -6.785 -31.641 1.00 53.94 331 PHE A O 1
ATOM 2688 N N . ALA A 1 332 ? 32.735 -6.141 -29.509 1.00 53.62 332 ALA A N 1
ATOM 2689 C CA . ALA A 1 332 ? 34.161 -6.418 -29.307 1.00 53.62 332 ALA A CA 1
ATOM 2690 C C . ALA A 1 332 ? 34.484 -7.924 -29.391 1.00 53.62 332 ALA A C 1
ATOM 2692 O O . ALA A 1 332 ? 35.506 -8.298 -29.963 1.00 53.62 332 ALA A O 1
ATOM 2693 N N . SER A 1 333 ? 33.593 -8.793 -28.900 1.00 52.91 333 SER A N 1
ATOM 2694 C CA . SER A 1 333 ? 33.707 -10.255 -29.042 1.00 52.91 333 SER A CA 1
ATOM 2695 C C . SER A 1 333 ? 33.465 -10.763 -30.475 1.00 52.91 333 SER A C 1
ATOM 2697 O O . SER A 1 333 ? 33.844 -11.885 -30.803 1.00 52.91 333 SER A O 1
ATOM 2699 N N . PHE A 1 334 ? 32.881 -9.941 -31.355 1.00 47.19 334 PHE A N 1
ATOM 2700 C CA . PHE A 1 334 ? 32.657 -10.262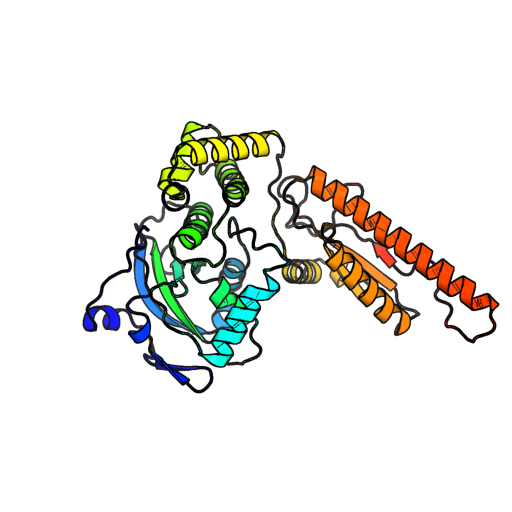 -32.771 1.00 47.19 334 PHE A CA 1
ATOM 2701 C C . PHE A 1 334 ? 33.971 -10.345 -33.570 1.00 47.19 334 PHE A C 1
ATOM 2703 O O . PHE A 1 334 ? 34.108 -11.169 -34.472 1.00 47.19 334 PHE A O 1
ATOM 2710 N N . PHE A 1 335 ? 34.981 -9.550 -33.204 1.00 49.75 335 PHE A N 1
ATOM 2711 C CA . PHE A 1 335 ? 36.284 -9.538 -33.883 1.00 49.75 335 PHE A CA 1
ATOM 2712 C C . PHE A 1 335 ? 37.226 -10.677 -33.457 1.00 49.75 335 PHE A C 1
ATOM 2714 O O . PHE A 1 335 ? 38.297 -10.824 -34.042 1.00 49.75 335 PHE A O 1
ATOM 2721 N N . SER A 1 336 ? 36.837 -11.511 -32.483 1.00 52.31 336 SER A N 1
ATOM 2722 C CA . SER A 1 336 ? 37.646 -12.635 -31.987 1.00 52.31 336 SER A CA 1
ATOM 2723 C C . SER A 1 336 ? 37.220 -14.018 -32.512 1.00 52.31 336 SER A C 1
ATOM 2725 O O . SER A 1 336 ? 37.653 -15.033 -31.975 1.00 52.31 336 SER A O 1
ATOM 2727 N N . GLY A 1 337 ? 36.400 -14.089 -33.570 1.00 44.91 337 GLY A N 1
ATOM 2728 C CA . GLY A 1 337 ? 36.250 -15.305 -34.389 1.00 44.91 337 GLY A CA 1
ATOM 2729 C C . GLY A 1 337 ? 35.304 -16.398 -33.872 1.00 44.91 337 GLY A C 1
ATOM 2730 O O . GLY A 1 337 ? 35.446 -17.551 -34.266 1.00 44.91 337 GLY A O 1
ATOM 2731 N N . SER A 1 338 ? 34.334 -16.080 -33.012 1.00 49.34 338 SER A N 1
ATOM 2732 C CA . SER A 1 338 ? 33.322 -17.045 -32.543 1.00 49.34 338 SER A CA 1
ATOM 2733 C C . SER A 1 338 ? 31.950 -16.731 -33.144 1.00 49.34 338 SER A C 1
ATOM 2735 O O . SER A 1 338 ? 31.523 -15.581 -33.094 1.00 49.34 338 SER A O 1
ATOM 2737 N N . ASN A 1 339 ? 31.251 -17.737 -33.688 1.00 50.88 339 ASN A N 1
ATOM 2738 C CA . ASN A 1 339 ? 29.873 -17.618 -34.187 1.00 50.88 339 ASN A CA 1
ATOM 2739 C C . ASN A 1 339 ? 28.944 -17.117 -33.068 1.00 50.88 339 ASN A C 1
ATOM 2741 O O . ASN A 1 339 ? 28.502 -17.900 -32.229 1.00 50.88 339 ASN A O 1
ATOM 2745 N N . LEU A 1 340 ? 28.659 -15.817 -33.051 1.00 51.97 340 LEU A N 1
ATOM 2746 C CA . LEU A 1 340 ? 27.810 -15.175 -32.053 1.00 51.97 340 LEU A CA 1
ATOM 2747 C C . LEU A 1 340 ? 26.623 -14.499 -32.735 1.00 51.97 340 LEU A C 1
ATOM 2749 O O . LEU A 1 340 ? 26.759 -13.826 -33.757 1.00 51.97 340 LEU A O 1
ATOM 2753 N N . VAL A 1 341 ? 25.449 -14.727 -32.148 1.00 52.97 341 VAL A N 1
ATOM 2754 C CA . VAL A 1 341 ? 24.155 -14.176 -32.551 1.00 52.97 341 VAL A CA 1
ATOM 2755 C C . VAL A 1 341 ? 24.261 -12.652 -32.618 1.00 52.97 341 VAL A C 1
ATOM 2757 O O . VAL A 1 341 ? 24.480 -11.992 -31.604 1.00 52.97 341 VAL A O 1
ATOM 2760 N N . VAL A 1 342 ? 24.118 -12.088 -33.818 1.00 52.34 342 VAL A N 1
ATOM 2761 C CA . VAL A 1 342 ? 24.063 -10.636 -34.016 1.00 52.34 342 VAL A CA 1
ATOM 2762 C C . VAL A 1 342 ? 22.758 -10.136 -33.402 1.00 52.34 342 VAL A C 1
ATOM 2764 O O . VAL A 1 342 ? 21.682 -10.547 -33.834 1.00 52.34 342 VAL A O 1
ATOM 2767 N N . ILE A 1 343 ? 22.844 -9.255 -32.406 1.00 54.22 343 ILE A N 1
ATOM 2768 C CA . ILE A 1 343 ? 21.688 -8.560 -31.829 1.00 54.22 343 ILE A CA 1
ATOM 2769 C C . ILE A 1 343 ? 21.621 -7.168 -32.488 1.00 54.22 343 ILE A C 1
ATOM 2771 O O . ILE A 1 343 ? 22.481 -6.341 -32.197 1.00 54.22 343 ILE A O 1
ATOM 2775 N N . PRO A 1 344 ? 20.654 -6.900 -33.391 1.00 55.25 344 PRO A N 1
ATOM 2776 C CA . PRO A 1 344 ? 20.462 -5.594 -34.031 1.00 55.25 344 PRO A CA 1
ATOM 2777 C C . PRO A 1 344 ? 20.361 -4.410 -33.061 1.00 55.25 344 PRO A C 1
ATOM 2779 O O . PRO A 1 344 ? 19.924 -4.571 -31.917 1.00 55.25 344 PRO A O 1
ATOM 2782 N N . GLU A 1 345 ? 20.706 -3.214 -33.553 1.00 56.12 345 GLU A N 1
ATOM 2783 C CA . GLU A 1 345 ? 20.626 -1.951 -32.809 1.00 56.12 345 GLU A CA 1
ATOM 2784 C C . GLU A 1 345 ? 19.219 -1.698 -32.225 1.00 56.12 345 GLU A C 1
ATOM 2786 O O . GLU A 1 345 ? 18.204 -1.838 -32.902 1.00 56.12 345 GLU A O 1
ATOM 2791 N N . ALA A 1 346 ? 19.205 -1.321 -30.940 1.00 58.50 346 ALA A N 1
ATOM 2792 C CA . ALA A 1 346 ? 18.072 -0.876 -30.117 1.00 58.50 346 ALA A CA 1
ATOM 2793 C C . ALA A 1 346 ? 16.788 -1.733 -30.186 1.00 58.50 346 ALA A C 1
ATOM 2795 O O . ALA A 1 346 ? 15.780 -1.367 -30.787 1.00 58.50 346 ALA A O 1
ATOM 2796 N N . ARG A 1 347 ? 16.783 -2.852 -29.449 1.00 74.06 347 ARG A N 1
ATOM 2797 C CA . ARG A 1 347 ? 15.603 -3.723 -29.285 1.00 74.06 347 ARG A CA 1
ATOM 2798 C C . ARG A 1 347 ? 14.702 -3.364 -28.118 1.00 74.06 347 ARG A C 1
ATOM 2800 O O . ARG A 1 347 ? 13.849 -4.173 -27.769 1.00 74.06 347 ARG A O 1
ATOM 2807 N N . TYR A 1 348 ? 14.866 -2.189 -27.521 1.00 86.94 348 TYR A N 1
ATOM 2808 C CA . TYR A 1 348 ? 13.935 -1.743 -26.501 1.00 86.94 348 TYR A CA 1
ATOM 2809 C C . TYR A 1 348 ? 13.365 -0.362 -26.780 1.00 86.94 348 TYR A C 1
ATOM 2811 O O . TYR A 1 348 ? 14.032 0.503 -27.342 1.00 86.94 348 TYR A O 1
ATOM 2819 N N . THR A 1 349 ? 12.128 -0.165 -26.340 1.00 90.19 349 THR A N 1
ATOM 2820 C CA . THR A 1 349 ? 11.477 1.142 -26.285 1.00 90.19 349 THR A CA 1
ATOM 2821 C C . THR A 1 349 ? 11.109 1.428 -24.847 1.00 90.19 349 THR A C 1
ATOM 2823 O O . THR A 1 349 ? 10.410 0.639 -24.210 1.00 90.19 349 THR A O 1
ATOM 2826 N N . ILE A 1 350 ? 11.535 2.580 -24.330 1.00 92.56 350 ILE A N 1
ATOM 2827 C CA . ILE A 1 350 ? 11.000 3.065 -23.064 1.00 92.56 350 ILE A CA 1
ATOM 2828 C C . ILE A 1 350 ? 9.716 3.835 -23.352 1.00 92.56 350 ILE A C 1
ATOM 2830 O O . ILE A 1 350 ? 9.740 4.923 -23.925 1.00 92.56 350 ILE A O 1
ATOM 2834 N N . LEU A 1 351 ? 8.588 3.254 -22.959 1.00 92.00 351 LEU A N 1
ATOM 2835 C CA . LEU A 1 351 ? 7.258 3.768 -23.276 1.00 92.00 351 LEU A CA 1
ATOM 2836 C C . LEU A 1 351 ? 6.857 4.968 -22.414 1.00 92.00 351 LEU A C 1
ATOM 2838 O O . LEU A 1 351 ? 5.999 5.757 -22.805 1.00 92.00 351 LEU A O 1
ATOM 2842 N N . GLY A 1 352 ? 7.455 5.097 -21.230 1.00 92.25 352 GLY A N 1
ATOM 2843 C CA . GLY A 1 352 ? 7.147 6.153 -20.275 1.00 92.25 352 GLY A CA 1
ATOM 2844 C C . GLY A 1 352 ? 7.018 5.625 -18.855 1.00 92.25 352 GLY A C 1
ATOM 2845 O O . GLY A 1 352 ? 7.562 4.574 -18.507 1.00 92.25 352 GLY A O 1
ATOM 2846 N N . CYS A 1 353 ? 6.289 6.376 -18.042 1.00 91.06 353 CYS A N 1
ATOM 2847 C CA . CYS A 1 353 ? 6.094 6.111 -16.629 1.00 91.06 353 CYS A CA 1
ATOM 2848 C C . CYS A 1 353 ? 4.619 5.918 -16.290 1.00 91.06 353 CYS A C 1
ATOM 2850 O O . CYS A 1 353 ? 3.748 6.566 -16.875 1.00 91.06 353 CYS A O 1
ATOM 2852 N N . VAL A 1 354 ? 4.345 5.064 -15.310 1.00 88.62 354 VAL A N 1
ATOM 2853 C CA . VAL A 1 354 ? 3.003 4.905 -14.745 1.00 88.62 354 VAL A CA 1
ATOM 2854 C C . VAL A 1 354 ? 2.561 6.233 -14.111 1.00 88.62 354 VAL A C 1
ATOM 2856 O O . VAL A 1 354 ? 3.341 6.852 -13.379 1.00 88.62 354 VAL A O 1
ATOM 2859 N N . PRO A 1 355 ? 1.338 6.715 -14.379 1.00 82.06 355 PRO A N 1
ATOM 2860 C CA . PRO A 1 355 ? 0.823 7.917 -13.743 1.00 82.06 355 PRO A CA 1
ATOM 2861 C C . PRO A 1 355 ? 0.556 7.646 -12.257 1.00 82.06 355 PRO A C 1
ATOM 2863 O O . PRO A 1 355 ? -0.357 6.910 -11.914 1.00 82.06 355 PRO A O 1
ATOM 2866 N N . GLN A 1 356 ? 1.356 8.240 -11.368 1.00 74.12 356 GLN A N 1
ATOM 2867 C CA . GLN A 1 356 ? 1.228 8.020 -9.917 1.00 74.12 356 GLN A CA 1
ATOM 2868 C C . GLN A 1 356 ? 1.042 9.310 -9.101 1.00 74.12 356 GLN A C 1
ATOM 2870 O O . GLN A 1 356 ? 0.941 9.252 -7.882 1.00 74.12 356 GLN A O 1
ATOM 2875 N N . PHE A 1 357 ? 0.996 10.490 -9.727 1.00 71.06 357 PHE A N 1
ATOM 2876 C CA . PHE A 1 357 ? 0.868 11.773 -9.020 1.00 71.06 357 PHE A CA 1
ATOM 2877 C C . PHE A 1 357 ? -0.494 12.412 -9.280 1.00 71.06 357 PHE A C 1
ATOM 2879 O O . PHE A 1 357 ? -0.739 12.916 -10.372 1.00 71.06 357 PHE A O 1
ATOM 2886 N N . VAL A 1 358 ? -1.338 12.468 -8.244 1.00 57.16 358 VAL A N 1
ATOM 2887 C CA . VAL A 1 358 ? -2.799 12.701 -8.335 1.00 57.16 358 VAL A CA 1
ATOM 2888 C C . VAL A 1 358 ? -3.211 14.038 -8.991 1.00 57.16 358 VAL A C 1
ATOM 2890 O O . VAL A 1 358 ? -4.369 14.200 -9.345 1.00 57.16 358 VAL A O 1
ATOM 2893 N N . LEU A 1 359 ? -2.312 15.020 -9.144 1.00 55.72 359 LEU A N 1
ATOM 2894 C CA . LEU A 1 359 ? -2.620 16.317 -9.791 1.00 55.72 359 LEU A CA 1
ATOM 2895 C C . LEU A 1 359 ? -1.732 16.647 -11.004 1.00 55.72 359 LEU A C 1
ATOM 2897 O O . LEU A 1 359 ? -1.954 17.661 -11.660 1.00 55.72 359 LEU A O 1
ATOM 2901 N N . LYS A 1 360 ? -0.709 15.835 -11.293 1.00 66.12 360 LYS A N 1
ATOM 2902 C CA . LYS A 1 360 ? 0.150 16.016 -12.481 1.00 66.12 360 LYS A CA 1
ATOM 2903 C C . LYS A 1 360 ? -0.168 15.008 -13.558 1.00 66.12 360 LYS A C 1
ATOM 2905 O O . LYS A 1 360 ? -0.045 15.320 -14.737 1.00 66.12 360 LYS A O 1
ATOM 2910 N N . HIS A 1 361 ? -0.550 13.809 -13.142 1.00 73.00 361 HIS A N 1
ATOM 2911 C CA . HIS A 1 361 ? -0.795 12.690 -14.019 1.00 73.00 361 HIS A CA 1
ATOM 2912 C C . HIS A 1 361 ? -2.233 12.223 -13.822 1.00 73.00 361 HIS A C 1
ATOM 2914 O O . HIS A 1 361 ? -2.729 12.167 -12.697 1.00 73.00 361 HIS A O 1
ATOM 2920 N N . ASP A 1 362 ? -2.893 11.876 -14.919 1.00 68.00 362 ASP A N 1
ATOM 2921 C CA . ASP A 1 362 ? -4.192 11.221 -14.864 1.00 68.00 362 ASP A CA 1
ATOM 2922 C C . ASP A 1 362 ? -3.985 9.742 -14.510 1.00 68.00 362 ASP A C 1
ATOM 2924 O O . ASP A 1 362 ? -3.662 8.928 -15.373 1.00 68.00 362 ASP A O 1
ATOM 2928 N N . ILE A 1 363 ? -4.100 9.413 -13.219 1.00 61.53 363 ILE A N 1
ATOM 2929 C CA . ILE A 1 363 ? -3.853 8.059 -12.685 1.00 61.53 363 ILE A CA 1
ATOM 2930 C C . ILE A 1 363 ? -4.882 7.049 -13.208 1.00 61.53 363 ILE A C 1
ATOM 2932 O O . ILE A 1 363 ? -4.551 5.896 -13.490 1.00 61.53 363 ILE A O 1
ATOM 2936 N N . ASN A 1 364 ? -6.119 7.508 -13.399 1.00 61.41 364 ASN A N 1
ATOM 2937 C CA . ASN A 1 364 ? -7.197 6.719 -13.996 1.00 61.41 364 ASN A CA 1
ATOM 2938 C C . ASN A 1 364 ? -7.154 6.752 -15.531 1.00 61.41 364 ASN A C 1
ATOM 2940 O O . ASN A 1 364 ? -7.963 6.103 -16.195 1.00 61.41 364 ASN A O 1
ATOM 2944 N N . GLY A 1 365 ? -6.221 7.517 -16.092 1.00 62.91 365 GLY A N 1
ATOM 2945 C CA . GLY A 1 365 ? -6.039 7.685 -17.515 1.00 62.91 365 GLY A CA 1
ATOM 2946 C C . GLY A 1 365 ? -5.364 6.485 -18.165 1.00 62.91 365 GLY A C 1
ATOM 2947 O O . GLY A 1 365 ? -4.570 5.752 -17.579 1.00 62.91 365 GLY A O 1
ATOM 2948 N N . ASN A 1 366 ? -5.616 6.339 -19.461 1.00 68.06 366 ASN A N 1
ATOM 2949 C CA . ASN A 1 366 ? -5.058 5.257 -20.274 1.00 68.06 366 ASN A CA 1
ATOM 2950 C C . ASN A 1 366 ? -3.692 5.606 -20.889 1.00 68.06 366 ASN A C 1
ATOM 2952 O O . ASN A 1 366 ? -3.258 4.963 -21.847 1.00 68.06 366 ASN A O 1
ATOM 2956 N N . SER A 1 367 ? -3.003 6.634 -20.388 1.00 81.00 367 SER A N 1
ATOM 2957 C CA . SER A 1 367 ? -1.740 7.104 -20.964 1.00 81.00 367 SER A CA 1
ATOM 2958 C C . SER A 1 367 ? -0.595 7.039 -19.965 1.00 81.00 367 SER A C 1
ATOM 2960 O O . SER A 1 367 ? -0.692 7.541 -18.851 1.00 81.00 367 SER A O 1
ATOM 2962 N N . LEU A 1 368 ? 0.517 6.453 -20.413 1.00 88.06 368 LEU A N 1
ATOM 2963 C CA . LEU A 1 368 ? 1.806 6.609 -19.753 1.00 88.06 368 LEU A CA 1
ATOM 2964 C C . LEU A 1 368 ? 2.244 8.070 -19.823 1.00 88.06 368 LEU A C 1
ATOM 2966 O O . LEU A 1 368 ? 2.008 8.761 -20.817 1.00 88.06 368 LEU A O 1
ATOM 2970 N N . VAL A 1 369 ? 2.928 8.512 -18.779 1.00 87.50 369 VAL A N 1
ATOM 2971 C CA . VAL A 1 369 ? 3.539 9.832 -18.728 1.00 87.50 369 VAL A CA 1
ATOM 2972 C C . VAL A 1 369 ? 4.895 9.757 -19.433 1.00 87.50 369 VAL A C 1
ATOM 2974 O O . VAL A 1 369 ? 5.736 8.943 -19.040 1.00 87.50 369 VAL A O 1
ATOM 2977 N N . PRO A 1 370 ? 5.157 10.570 -20.467 1.00 88.88 370 PRO A N 1
ATOM 2978 C CA . PRO A 1 370 ? 6.462 10.580 -21.123 1.00 88.88 370 PRO A CA 1
ATOM 2979 C C . PRO A 1 370 ? 7.573 10.930 -20.127 1.00 88.88 370 PRO A C 1
ATOM 2981 O O . PRO A 1 370 ? 7.407 11.869 -19.361 1.00 88.88 370 PRO A O 1
ATOM 2984 N N . ILE A 1 371 ? 8.736 10.268 -20.167 1.00 86.75 371 ILE A N 1
ATOM 2985 C CA . ILE A 1 371 ? 9.821 10.486 -19.177 1.00 86.75 371 ILE A CA 1
ATOM 2986 C C . ILE A 1 371 ? 10.231 11.960 -19.039 1.00 86.75 371 ILE A C 1
ATOM 2988 O O . ILE A 1 371 ? 10.499 12.443 -17.944 1.00 86.75 371 ILE A O 1
ATOM 2992 N N . LYS A 1 372 ? 10.261 12.704 -20.148 1.00 81.50 372 LYS A N 1
ATOM 2993 C CA . LYS A 1 372 ? 10.595 14.139 -20.134 1.00 81.50 372 LYS A CA 1
ATOM 2994 C C . LYS A 1 372 ? 9.549 14.986 -19.389 1.00 81.50 372 LYS A C 1
ATOM 2996 O O . LYS A 1 372 ? 9.875 16.061 -18.882 1.00 81.50 372 LYS A O 1
ATOM 3001 N N . GLN A 1 373 ? 8.305 14.512 -19.375 1.00 75.19 373 GLN A N 1
ATOM 3002 C CA . GLN A 1 373 ? 7.125 15.164 -18.806 1.00 75.19 373 GLN A CA 1
ATOM 3003 C C . GLN A 1 373 ? 6.736 14.597 -17.432 1.00 75.19 373 GLN A C 1
ATOM 3005 O O . GLN A 1 373 ? 5.965 15.247 -16.729 1.00 75.19 373 GLN A O 1
ATOM 3010 N N . TYR A 1 374 ? 7.297 13.442 -17.048 1.00 72.06 374 TYR A N 1
ATOM 3011 C CA . TYR A 1 374 ? 7.344 12.975 -15.664 1.00 72.06 374 TYR A CA 1
ATOM 3012 C C . TYR A 1 374 ? 8.069 14.002 -14.818 1.00 72.06 374 TYR A C 1
ATOM 3014 O O . TYR A 1 374 ? 7.668 14.170 -13.656 1.00 72.06 374 TYR A O 1
#

Foldseek 3Di:
DDDQDFDDDDLVRQVVQEDDDQWDQALNDIDGLSQQNLQHGDDPQKDFRHKYKDFLVNCVVPPQSVCLLPQAQQAAPPPPVRLCPPLVVLLVCCNVPNDHRDSQAHFWEWEAQDPPGDIHTLGPSSNLVSLNPHPDNRGIGIYTYIHRNDNPDDPLLSSQQSSLVRQLRHPDPDHGDLQSCQLSLLVCCVVVVFPLDQVRSLCCCCPSSVVCSRVVDSVSSSVSSVSNSVCCVVAVWFFRDDDPVSVVVLLCVQPVNVPDFFEEDEAELQDPVRLVVSLVVVVVVCQVVLPAAYEYEYEYRDGGPVVSLVSLVVSVVVSVVSVVVVLVVLVVVVVVDDPDDDRDPHRYDYQAYQFTIVPQGDNVDSHHQHSVSD

Radius of gyration: 23.98 Å; chains: 1; bounding box: 64×55×63 Å